Protein AF-A0A3P7NZ01-F1 (afdb_monomer_lite)

InterPro domains:
  IPR007822 Lanthionine synthetase C-like [PF05147] (130-164)
  IPR007822 Lanthionine synthetase C-like [PF05147] (197-258)
  IPR007822 Lanthionine synthetase C-like [PR01950] (8-26)
  IPR007822 Lanthionine synthetase C-like [PR01950] (141-157)
  IPR007822 Lanthionine synthetase C-like [PR01950] (240-253)
  IPR012341 Six-hairpin glycosidase-like superfamily [G3DSA:1.50.10.10] (84-177)
  IPR012341 Six-hairpin glycosidase-like superfamily [G3DSA:1.50.10.10] (185-261)

pLDDT: mean 76.7, std 20.34, range [24.42, 98.19]

Secondary structure (DSSP, 8-state):
----------TTSTHHHHHHHHHHHTT-HHHHHHTT-HHHHHHHHHHHHHHHHH---SSGGGS--TTTSTTHHHHHHHHHHHHHHT-TTHHHHHHHHHHHHHHHHHHHHHHHHHSSHHHHHTTT--PPPPS----BTTB-B-STTTSHHHHHHHHHHT-GGGG-----SS------------S-------HHHHSTT-S-TTHIIIIIHHHHHHHHT-SPPSTT-----SBTT---TT--SSSSSHHHHHHHHHHHHHHHS---

Organism: Dibothriocephalus latus (NCBI:txid60516)

Radius of gyration: 20.5 Å; chains: 1; bounding box: 55×62×53 Å

Foldseek 3Di:
DDPPPPPKFFCVPPLLVLLLVLLVVVVPVVVCVVVVCPVSNVVSLVVLVVLQVPFDLPLCQAAPWCTIGSQNSSLVSNLSNCLVVVDPVSQCSLLVSLVSQLVSQQVVLVVCVVVVVCVLQQPPDPDDRASGFGHHPRFAFPFCGGHDLVVLLVSLLQDPLLDPDLPCPDPPDDDDDDDDDPPDPPDPPSSNVSHPPSHPPCCVPRHRLRVLVVSCVQWDDDPPGRKHARTGNDPDRDDPDNNGMDVRRVVSVVSSVSRPDPSD

Sequence (264 aa):
MLTVHLIDISPFMSFQGILLLGVRLTQSPNLVTALQLEDFATRTQSLIAEAVQHREKCRLAQNVSVLTSNYIGPCLVGALLYCQQRSTSSAFFLPQVVERILSDGRTLSKEMQLNGTYQELIQPWALRCPPLMFTWHDKAYLGAAHGFAGILMTLLKVSDDILKPITDSHNQRHKQCNKISPLNASFCMKVHQQMPEALPDTALYALILPTITWLSELHFDGEEHYNWPSSLGNNNNRLVQWCHGAPGIIPLLLLAHTVSVPCV

Structure (mmCIF, N/CA/C/O backbone):
data_AF-A0A3P7NZ01-F1
#
_entry.id   AF-A0A3P7NZ01-F1
#
loop_
_atom_site.group_PDB
_atom_site.id
_atom_site.type_symbol
_atom_site.label_atom_id
_atom_site.label_alt_id
_atom_site.label_comp_id
_atom_site.label_asym_id
_atom_site.label_entity_id
_atom_site.label_seq_id
_atom_site.pdbx_PDB_ins_code
_atom_site.Cartn_x
_atom_site.Cartn_y
_atom_site.Cartn_z
_atom_site.occupancy
_atom_site.B_iso_or_equiv
_atom_site.auth_seq_id
_atom_site.auth_comp_id
_atom_site.auth_asym_id
_atom_site.auth_atom_id
_atom_site.pdbx_PDB_model_num
ATOM 1 N N . MET A 1 1 ? -20.337 -24.029 18.628 1.00 29.30 1 MET A N 1
ATOM 2 C CA . MET A 1 1 ? -19.184 -23.110 18.711 1.00 29.30 1 MET A CA 1
ATOM 3 C C . MET A 1 1 ? -18.464 -23.211 17.371 1.00 29.30 1 MET A C 1
ATOM 5 O O . MET A 1 1 ? -17.811 -24.215 17.135 1.00 29.30 1 MET A O 1
ATOM 9 N N . LEU A 1 2 ? -18.725 -22.298 16.428 1.00 24.42 2 LEU A N 1
ATOM 10 C CA . LEU A 1 2 ? -18.042 -22.303 15.128 1.00 24.42 2 LEU A CA 1
ATOM 11 C C . LEU A 1 2 ? -16.658 -21.678 15.323 1.00 24.42 2 LEU A C 1
ATOM 13 O O . LEU A 1 2 ? -16.549 -20.472 15.535 1.00 24.42 2 LEU A O 1
ATOM 17 N N . THR A 1 3 ? -15.617 -22.500 15.289 1.00 24.95 3 THR A N 1
ATOM 18 C CA . THR A 1 3 ? -14.226 -22.054 15.195 1.00 24.95 3 THR A CA 1
ATOM 19 C C . THR A 1 3 ? -14.012 -21.548 13.771 1.00 24.95 3 THR A C 1
ATOM 21 O O . THR A 1 3 ? -13.803 -22.326 12.842 1.00 24.95 3 THR A O 1
ATOM 24 N N . VAL A 1 4 ? -14.155 -20.239 13.567 1.00 34.94 4 VAL A N 1
ATOM 25 C CA . VAL A 1 4 ? -13.825 -19.607 12.286 1.00 34.94 4 VAL A CA 1
ATOM 26 C C . VAL A 1 4 ? -12.304 -19.547 12.209 1.00 34.94 4 VAL A C 1
ATOM 28 O O . VAL A 1 4 ? -11.672 -18.735 12.878 1.00 34.94 4 VAL A O 1
ATOM 31 N N . HIS A 1 5 ? -11.703 -20.442 11.429 1.00 34.50 5 HIS A N 1
ATOM 32 C CA . HIS A 1 5 ? -10.289 -20.341 11.093 1.00 34.50 5 HIS A CA 1
ATOM 33 C C . HIS A 1 5 ? -10.087 -19.077 10.242 1.00 34.50 5 HIS A C 1
ATOM 35 O O . HIS A 1 5 ? -10.600 -18.984 9.129 1.00 34.50 5 HIS A O 1
ATOM 41 N N . LEU A 1 6 ? -9.376 -18.091 10.799 1.00 43.22 6 LEU A N 1
ATOM 42 C CA . LEU A 1 6 ? -9.089 -16.758 10.243 1.00 43.22 6 LEU A CA 1
ATOM 43 C C . LEU A 1 6 ? -8.114 -16.815 9.043 1.00 43.22 6 LEU A C 1
ATOM 45 O O . LEU A 1 6 ? -7.081 -16.152 9.057 1.00 43.22 6 LEU A O 1
ATOM 49 N N . ILE A 1 7 ? -8.377 -17.662 8.043 1.00 39.72 7 ILE A N 1
ATOM 50 C CA . ILE A 1 7 ? -7.378 -18.002 7.013 1.00 39.72 7 ILE A CA 1
ATOM 51 C C . ILE A 1 7 ? -7.364 -17.034 5.823 1.00 39.72 7 ILE A C 1
ATOM 53 O O . ILE A 1 7 ? -6.328 -16.922 5.183 1.00 39.72 7 ILE A O 1
ATOM 57 N N . ASP A 1 8 ? -8.414 -16.257 5.553 1.00 43.97 8 ASP A N 1
ATOM 58 C CA . ASP A 1 8 ? -8.315 -15.210 4.525 1.00 43.97 8 ASP A CA 1
ATOM 59 C C . ASP A 1 8 ? -9.399 -14.148 4.719 1.00 43.97 8 ASP A C 1
ATOM 61 O O . ASP A 1 8 ? -10.592 -14.458 4.753 1.00 43.97 8 ASP A O 1
ATOM 65 N N . ILE A 1 9 ? -8.995 -12.896 4.951 1.00 41.25 9 ILE A N 1
ATOM 66 C CA . ILE A 1 9 ? -9.889 -11.859 5.475 1.00 41.25 9 ILE A CA 1
ATOM 67 C C . ILE A 1 9 ? -9.619 -10.543 4.763 1.00 41.25 9 ILE A C 1
ATOM 69 O O . ILE A 1 9 ? -8.748 -9.777 5.168 1.00 41.25 9 ILE A O 1
ATOM 73 N N . SER A 1 10 ? -10.437 -10.255 3.750 1.00 41.81 10 SER A N 1
ATOM 74 C CA . SER A 1 10 ? -10.478 -8.955 3.085 1.00 41.81 10 SER A CA 1
ATOM 75 C C . SER A 1 10 ? -11.725 -8.143 3.459 1.00 41.81 10 SER A C 1
ATOM 77 O O . SER A 1 10 ? -12.758 -8.730 3.775 1.00 41.81 10 SER A O 1
ATOM 79 N N . PRO A 1 11 ? -11.704 -6.800 3.397 1.00 42.56 11 PRO A N 1
ATOM 80 C CA . PRO A 1 11 ? -12.839 -5.916 3.664 1.00 42.56 11 PRO A CA 1
ATOM 81 C C . PRO A 1 11 ? -13.964 -6.068 2.646 1.00 42.56 11 PRO A C 1
ATOM 83 O O . PRO A 1 11 ? -15.080 -5.658 2.942 1.00 42.56 11 PRO A O 1
ATOM 86 N N . PHE A 1 12 ? -13.708 -6.702 1.497 1.00 44.78 12 PHE A N 1
ATOM 87 C CA . PHE A 1 12 ? -14.737 -7.059 0.518 1.00 44.78 12 PHE A CA 1
ATOM 88 C C . PHE A 1 12 ? -15.168 -8.532 0.602 1.00 44.78 12 PHE A C 1
ATOM 90 O O . PHE A 1 12 ? -16.214 -8.890 0.067 1.00 44.78 12 PHE A O 1
ATOM 97 N N . MET A 1 13 ? -14.425 -9.383 1.317 1.00 54.59 13 MET A N 1
ATOM 98 C CA . MET A 1 13 ? -14.801 -10.770 1.596 1.00 54.59 13 MET A CA 1
ATOM 99 C C . MET A 1 13 ? -15.297 -10.894 3.042 1.00 54.59 13 MET A C 1
ATOM 101 O O . MET A 1 13 ? -14.556 -11.213 3.964 1.00 54.59 13 MET A O 1
ATOM 105 N N . SER A 1 14 ? -16.600 -10.652 3.204 1.00 59.31 14 SER A N 1
ATOM 106 C CA . SER A 1 14 ? -17.466 -10.894 4.373 1.00 59.31 14 SER A CA 1
ATOM 107 C C . SER A 1 14 ? -17.028 -10.328 5.737 1.00 59.31 14 SER A C 1
ATOM 109 O O . SER A 1 14 ? -17.702 -9.450 6.269 1.00 59.31 14 SER A O 1
ATOM 111 N N . PHE A 1 15 ? -15.931 -10.788 6.335 1.00 68.38 15 PHE A N 1
ATOM 112 C CA . PHE A 1 15 ? -15.690 -10.626 7.770 1.00 68.38 15 PHE A CA 1
ATOM 113 C C . PHE A 1 15 ? -15.270 -9.205 8.166 1.00 68.38 15 PHE A C 1
ATOM 115 O O . PHE A 1 15 ? -15.881 -8.627 9.056 1.00 68.38 15 PHE A O 1
ATOM 122 N N . GLN A 1 16 ? -14.313 -8.572 7.483 1.00 66.12 16 GLN A N 1
ATOM 123 C CA . GLN A 1 16 ? -13.935 -7.183 7.800 1.00 66.12 16 GLN A CA 1
ATOM 124 C C . GLN A 1 16 ? -15.061 -6.175 7.508 1.00 66.12 16 GLN A C 1
ATOM 126 O O . GLN A 1 16 ? -15.213 -5.204 8.247 1.00 66.12 16 GLN A O 1
ATOM 131 N N . GLY A 1 17 ? -15.883 -6.423 6.482 1.00 70.50 17 GLY A N 1
ATOM 132 C CA . GLY A 1 17 ? -17.093 -5.637 6.222 1.00 70.50 17 GLY A CA 1
ATOM 133 C C . GLY A 1 17 ? -18.109 -5.750 7.365 1.00 70.50 17 GLY A C 1
ATOM 134 O O . GLY A 1 17 ? -18.654 -4.738 7.802 1.00 70.50 17 GLY A O 1
ATOM 135 N N . ILE A 1 18 ? -18.293 -6.958 7.913 1.00 78.69 18 ILE A N 1
ATOM 136 C CA . ILE A 1 18 ? -19.116 -7.208 9.108 1.00 78.69 18 ILE A CA 1
ATOM 137 C C . ILE A 1 18 ? -18.551 -6.469 10.328 1.00 78.69 18 ILE A C 1
ATOM 139 O O . ILE A 1 18 ? -19.311 -5.834 11.060 1.00 78.69 18 ILE A O 1
ATOM 143 N N . LEU A 1 19 ? -17.231 -6.499 10.537 1.00 82.38 19 LEU A N 1
ATOM 144 C CA . LEU A 1 19 ? -16.597 -5.779 11.645 1.00 82.38 19 LEU A CA 1
ATOM 145 C C . LEU A 1 19 ? -16.779 -4.260 11.509 1.00 82.38 19 LEU A C 1
ATOM 147 O O . LEU A 1 19 ? -17.162 -3.599 12.473 1.00 82.38 19 LEU A O 1
ATOM 151 N N . LEU A 1 20 ? -16.568 -3.704 10.311 1.00 77.69 20 LEU A N 1
ATOM 152 C CA . LEU A 1 20 ? -16.773 -2.279 10.047 1.00 77.69 20 LEU A CA 1
ATOM 153 C C . LEU A 1 20 ? -18.238 -1.870 10.239 1.00 77.69 20 LEU A C 1
ATOM 155 O O . LEU A 1 20 ? -18.503 -0.820 10.823 1.00 77.69 20 LEU A O 1
ATOM 159 N N . LEU A 1 21 ? -19.187 -2.694 9.784 1.00 81.75 21 LEU A N 1
ATOM 160 C CA . LEU A 1 21 ? -20.612 -2.485 10.033 1.00 81.75 21 LEU A CA 1
ATOM 161 C C . LEU A 1 21 ? -20.903 -2.453 11.536 1.00 81.75 21 LEU A C 1
ATOM 163 O O . LEU A 1 21 ? -21.578 -1.536 11.996 1.00 81.75 21 LEU A O 1
ATOM 167 N N . GLY A 1 22 ? -20.339 -3.389 12.303 1.00 84.38 22 GLY A N 1
ATOM 168 C CA . GLY A 1 22 ? -20.414 -3.396 13.763 1.00 84.38 22 GLY A CA 1
ATOM 169 C C . GLY A 1 22 ? -19.962 -2.071 14.384 1.00 84.38 22 GLY A C 1
ATOM 170 O O . GLY A 1 22 ? -20.714 -1.457 15.137 1.00 84.38 22 GLY A O 1
ATOM 171 N N . VAL A 1 23 ? -18.789 -1.563 13.986 1.00 81.25 23 VAL A N 1
ATOM 172 C CA . VAL A 1 23 ? -18.251 -0.259 14.440 1.00 81.25 23 VAL A CA 1
ATOM 173 C C . VAL A 1 23 ? -19.098 0.931 13.986 1.00 81.25 23 VAL A C 1
ATOM 175 O O . VAL A 1 23 ? -19.105 1.975 14.631 1.00 81.25 23 VAL A O 1
ATOM 178 N N . ARG A 1 24 ? -19.795 0.840 12.851 1.00 81.06 24 ARG A N 1
ATOM 179 C CA . ARG A 1 24 ? -20.694 1.912 12.396 1.00 81.06 24 ARG A CA 1
ATOM 180 C C . ARG A 1 24 ? -22.014 1.903 13.154 1.00 81.06 24 ARG A C 1
ATOM 182 O O . ARG A 1 24 ? -22.510 2.973 13.496 1.00 81.06 24 ARG A O 1
ATOM 189 N N . LEU A 1 25 ? -22.555 0.727 13.460 1.00 82.88 25 LEU A N 1
ATOM 190 C CA . LEU A 1 25 ? -23.792 0.587 14.228 1.00 82.88 25 LEU A CA 1
ATOM 191 C C . LEU A 1 25 ? -23.656 1.154 15.644 1.00 82.88 25 LEU A C 1
ATOM 193 O O . LEU A 1 25 ? -24.588 1.789 16.127 1.00 82.88 25 LEU A O 1
ATOM 197 N N . THR A 1 26 ? -22.485 1.041 16.277 1.00 76.75 26 THR A N 1
ATOM 198 C CA . THR A 1 26 ? -22.232 1.655 17.597 1.00 76.75 26 THR A CA 1
ATOM 199 C C . THR A 1 26 ? -22.333 3.184 17.578 1.00 76.75 26 THR A C 1
ATOM 201 O O . THR A 1 26 ? -22.589 3.791 18.614 1.00 76.75 26 THR A O 1
ATOM 204 N N . GLN A 1 27 ? -22.199 3.823 16.408 1.00 79.25 27 GLN A N 1
ATOM 205 C CA . GLN A 1 27 ? -22.409 5.266 16.238 1.00 79.25 27 GLN A CA 1
ATOM 206 C C . GLN A 1 27 ? -23.895 5.644 16.134 1.00 79.25 27 GLN A C 1
ATOM 208 O O . GLN A 1 27 ? -24.219 6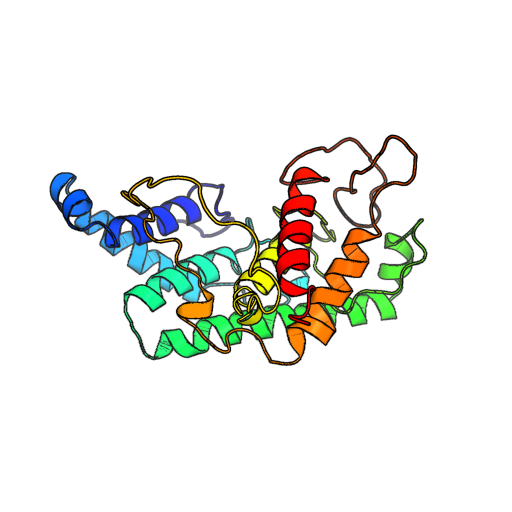.827 16.092 1.00 79.25 27 GLN A O 1
ATOM 213 N N . SER A 1 28 ? -24.805 4.668 16.068 1.00 84.19 28 SER A N 1
ATOM 214 C CA . SER A 1 28 ? -26.254 4.869 15.940 1.00 84.19 28 SER A CA 1
ATOM 215 C C . SER A 1 28 ? -27.031 4.046 16.980 1.00 84.19 28 SER A C 1
ATOM 217 O O . SER A 1 28 ? -27.717 3.091 16.610 1.00 84.19 28 SER A O 1
ATOM 219 N N . PRO A 1 29 ? -26.991 4.420 18.277 1.00 85.75 29 PRO A N 1
ATOM 220 C CA . PRO A 1 29 ? -27.626 3.651 19.356 1.00 85.75 29 PRO A CA 1
ATOM 221 C C . PRO A 1 29 ? -29.124 3.414 19.131 1.00 85.75 29 PRO A C 1
ATOM 223 O O . PRO A 1 29 ? -29.623 2.320 19.363 1.00 85.75 29 PRO A O 1
ATOM 226 N N . ASN A 1 30 ? -29.825 4.410 18.580 1.00 89.56 30 ASN A N 1
ATOM 227 C CA . ASN A 1 30 ? -31.250 4.301 18.259 1.00 89.56 30 ASN A CA 1
ATOM 228 C C . ASN A 1 30 ? -31.538 3.180 17.252 1.00 89.56 30 ASN A C 1
ATOM 230 O O . ASN A 1 30 ? -32.535 2.480 17.387 1.00 89.56 30 ASN A O 1
ATOM 234 N N . LEU A 1 31 ? -30.671 3.007 16.247 1.00 88.94 31 LEU A N 1
ATOM 235 C CA . LEU A 1 31 ? -30.816 1.953 15.243 1.00 88.94 31 LEU A CA 1
ATOM 236 C C . LEU A 1 31 ? -30.509 0.580 15.846 1.00 88.94 31 LEU A C 1
ATOM 238 O O . LEU A 1 31 ? -31.214 -0.380 15.552 1.00 88.94 31 LEU A O 1
ATOM 242 N N . VAL A 1 32 ? -29.486 0.505 16.704 1.00 89.75 32 VAL A N 1
ATOM 243 C CA . VAL A 1 32 ? -29.127 -0.722 17.427 1.00 89.75 32 VAL A CA 1
ATOM 244 C C . VAL A 1 32 ? -30.303 -1.200 18.270 1.00 89.75 32 VAL A C 1
ATOM 246 O O . VAL A 1 32 ? -30.708 -2.346 18.120 1.00 89.75 32 VAL A O 1
ATOM 249 N N . THR A 1 33 ? -30.907 -0.315 19.063 1.00 92.25 33 THR A N 1
ATOM 250 C CA . THR A 1 33 ? -32.054 -0.664 19.910 1.00 92.25 33 THR A CA 1
ATOM 251 C C . THR A 1 33 ? -33.317 -0.955 19.106 1.00 92.25 33 THR A C 1
ATOM 253 O O . THR A 1 33 ? -34.022 -1.916 19.401 1.00 92.25 33 THR A O 1
ATOM 256 N N . ALA A 1 34 ? -33.603 -0.178 18.055 1.00 93.00 34 ALA A N 1
ATOM 257 C CA . ALA A 1 34 ? -34.779 -0.409 17.213 1.00 93.00 34 ALA A CA 1
ATOM 258 C C . ALA A 1 34 ? -34.748 -1.775 16.505 1.00 93.00 34 ALA A C 1
ATOM 260 O O . ALA A 1 34 ? -35.802 -2.360 16.264 1.00 93.00 34 ALA A O 1
ATOM 261 N N . LEU A 1 35 ? -33.553 -2.271 16.174 1.00 94.38 35 LEU A N 1
ATOM 262 C CA . LEU A 1 35 ? -33.348 -3.541 15.474 1.00 94.38 35 LEU A CA 1
ATOM 263 C C . LEU A 1 35 ? -32.856 -4.680 16.383 1.00 94.38 35 LEU A C 1
ATOM 265 O O . LEU A 1 35 ? -32.608 -5.769 15.873 1.00 94.38 35 LEU A O 1
ATOM 269 N N . GLN A 1 36 ? -32.722 -4.447 17.694 1.00 94.44 36 GLN A N 1
ATOM 270 C CA . GLN A 1 36 ? -32.223 -5.420 18.678 1.00 94.44 36 GLN A CA 1
ATOM 271 C C . GLN A 1 36 ? -30.844 -6.004 18.304 1.00 94.44 36 GLN A C 1
ATOM 273 O O . GLN A 1 36 ? -30.638 -7.217 18.256 1.00 94.44 36 GLN A O 1
ATOM 278 N N . LEU A 1 37 ? -29.896 -5.127 17.957 1.00 92.56 37 LEU A N 1
ATOM 279 C CA . LEU A 1 37 ? -28.557 -5.490 17.470 1.00 92.56 37 LEU A CA 1
ATOM 280 C C . LEU A 1 37 ? -27.456 -5.370 18.539 1.00 92.56 37 LEU A C 1
ATOM 282 O O . LEU A 1 37 ? -26.273 -5.331 18.194 1.00 92.56 37 LEU A O 1
ATOM 286 N N . GLU A 1 38 ? -27.798 -5.294 19.826 1.00 92.50 38 GLU A N 1
ATOM 287 C CA . GLU A 1 38 ? -26.846 -5.099 20.929 1.00 92.50 38 GLU A CA 1
ATOM 288 C C . GLU A 1 38 ? -25.796 -6.216 20.996 1.00 92.50 38 GLU A C 1
ATOM 290 O O . GLU A 1 38 ? -24.592 -5.946 21.076 1.00 92.50 38 GLU A O 1
ATOM 295 N N . ASP A 1 39 ? -26.235 -7.472 20.896 1.00 92.12 39 ASP A N 1
ATOM 296 C CA . ASP A 1 39 ? -25.348 -8.639 20.904 1.00 92.12 39 ASP A CA 1
ATOM 297 C C . ASP A 1 39 ? -24.425 -8.646 19.684 1.00 92.12 39 ASP A C 1
ATOM 299 O O . ASP A 1 39 ? -23.234 -8.944 19.791 1.00 92.12 39 ASP A O 1
ATOM 303 N N . PHE A 1 40 ? -24.948 -8.256 18.518 1.00 89.88 40 PHE A N 1
ATOM 304 C CA . PHE A 1 40 ? -24.163 -8.141 17.292 1.00 89.88 40 PHE A CA 1
ATOM 305 C C . PHE A 1 40 ? -23.083 -7.056 17.420 1.00 89.88 40 PHE A C 1
ATOM 307 O O . PHE A 1 40 ? -21.908 -7.300 17.125 1.00 89.88 40 PHE A O 1
ATOM 314 N N . ALA A 1 41 ? -23.453 -5.869 17.908 1.00 86.62 41 ALA A N 1
ATOM 315 C CA . ALA A 1 41 ? -22.524 -4.768 18.145 1.00 86.62 41 ALA A CA 1
ATOM 316 C C . ALA A 1 41 ? -21.446 -5.155 19.172 1.00 86.62 41 ALA A C 1
ATOM 318 O O . ALA A 1 41 ? -20.263 -4.906 18.957 1.00 86.62 41 ALA A O 1
ATOM 319 N N . THR A 1 42 ? -21.820 -5.838 20.252 1.00 87.44 42 THR A N 1
ATOM 320 C CA . THR A 1 42 ? -20.872 -6.293 21.281 1.00 87.44 42 THR A CA 1
ATOM 321 C C . THR A 1 42 ? -19.931 -7.372 20.742 1.00 87.44 42 THR A C 1
ATOM 323 O O . THR A 1 42 ? -18.714 -7.317 20.940 1.00 87.44 42 THR A O 1
ATOM 326 N N . ARG A 1 43 ? -20.466 -8.345 19.992 1.00 88.69 43 ARG A N 1
ATOM 327 C CA . ARG A 1 43 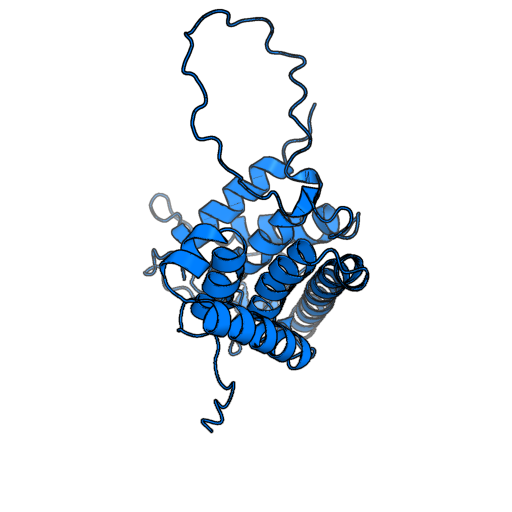? -19.674 -9.435 19.414 1.00 88.69 43 ARG A CA 1
ATOM 328 C C . ARG A 1 43 ? -18.678 -8.929 18.378 1.00 88.69 43 ARG A C 1
ATOM 330 O O . ARG A 1 43 ? -17.534 -9.376 18.376 1.00 88.69 43 ARG A O 1
ATOM 337 N N . THR A 1 44 ? -19.089 -7.999 17.519 1.00 88.00 44 THR A N 1
ATOM 338 C CA . THR A 1 44 ? -18.197 -7.398 16.517 1.00 88.00 44 THR A CA 1
ATOM 339 C C . THR A 1 44 ? -17.044 -6.636 17.170 1.00 88.00 44 THR A C 1
ATOM 341 O O . THR A 1 44 ? -15.909 -6.816 16.742 1.00 88.00 44 THR A O 1
ATOM 344 N N . GLN A 1 45 ? -17.275 -5.892 18.260 1.00 85.12 45 GLN A N 1
ATOM 345 C CA . GLN A 1 45 ? -16.191 -5.251 19.022 1.00 85.12 45 GLN A CA 1
ATOM 346 C C . GLN A 1 45 ? -15.179 -6.261 19.581 1.00 85.12 45 GLN A C 1
ATOM 348 O O . GLN A 1 45 ? -13.972 -6.062 19.442 1.00 85.12 45 GLN A O 1
ATOM 353 N N . SER A 1 46 ? -15.656 -7.368 20.162 1.00 85.69 46 SER A N 1
ATOM 354 C CA . SER A 1 46 ? -14.779 -8.437 20.660 1.00 85.69 46 SER A CA 1
ATOM 355 C C . SER A 1 46 ? -13.930 -9.044 19.541 1.00 85.69 46 SER A C 1
ATOM 357 O O . SER A 1 46 ? -12.732 -9.250 19.723 1.00 85.69 46 SER A O 1
ATOM 359 N N . LEU A 1 47 ? -14.534 -9.303 18.378 1.00 85.69 47 LEU A N 1
ATOM 360 C CA . LEU A 1 47 ? -13.832 -9.867 17.223 1.00 85.69 47 LEU A CA 1
ATOM 361 C C . LEU A 1 47 ? -12.811 -8.891 16.627 1.00 85.69 47 LEU A C 1
ATOM 363 O O . LEU A 1 47 ? -11.780 -9.324 16.123 1.00 85.69 47 LEU A O 1
ATOM 367 N N . ILE A 1 48 ? -13.058 -7.580 16.700 1.00 83.06 48 ILE A N 1
ATOM 368 C CA . ILE A 1 48 ? -12.082 -6.564 16.283 1.00 83.06 48 ILE A CA 1
ATOM 369 C C . ILE A 1 48 ? -10.860 -6.595 17.191 1.00 83.06 48 ILE A C 1
ATOM 371 O O . ILE A 1 48 ? -9.739 -6.597 16.690 1.00 83.06 48 ILE A O 1
ATOM 375 N N . ALA A 1 49 ? -11.062 -6.642 18.510 1.00 82.44 49 ALA A N 1
ATOM 376 C CA . ALA A 1 49 ? -9.957 -6.726 19.459 1.00 82.44 49 ALA A CA 1
ATOM 377 C C . ALA A 1 49 ? -9.104 -7.984 19.216 1.00 82.44 49 ALA A C 1
ATOM 379 O O . ALA A 1 49 ? -7.878 -7.895 19.153 1.00 82.44 49 ALA A O 1
ATOM 380 N N . GLU A 1 50 ? -9.753 -9.128 18.988 1.00 83.88 50 GLU A N 1
ATOM 381 C CA . GLU A 1 50 ? -9.095 -10.392 18.647 1.00 83.88 50 GLU A CA 1
ATOM 382 C C . GLU A 1 50 ? -8.326 -10.296 17.318 1.00 83.88 50 GLU A C 1
ATOM 384 O O . GLU A 1 50 ? -7.138 -10.615 17.259 1.00 83.88 50 GLU A O 1
ATOM 389 N N . ALA A 1 51 ? -8.953 -9.772 16.260 1.00 82.38 51 ALA A N 1
ATOM 390 C CA . ALA A 1 51 ? -8.313 -9.599 14.956 1.00 82.38 51 ALA A CA 1
ATOM 391 C C . ALA A 1 51 ? -7.096 -8.662 15.026 1.00 82.38 51 ALA A C 1
ATOM 393 O O . ALA A 1 51 ? -6.062 -8.934 14.417 1.00 82.38 51 ALA A O 1
ATOM 394 N N . VAL A 1 52 ? -7.179 -7.576 15.802 1.00 81.38 52 VAL A N 1
ATOM 395 C CA . VAL A 1 52 ? -6.035 -6.694 16.057 1.00 81.38 52 VAL A CA 1
ATOM 396 C C . VAL A 1 52 ? -4.938 -7.447 16.806 1.00 81.38 52 VAL A C 1
ATOM 398 O O . VAL A 1 52 ? -3.767 -7.310 16.455 1.00 81.38 52 VAL A O 1
ATOM 401 N N . GLN A 1 53 ? -5.272 -8.238 17.823 1.00 82.94 53 GLN A N 1
ATOM 402 C CA . GLN A 1 53 ? -4.291 -8.972 18.623 1.00 82.94 53 GLN A CA 1
ATOM 403 C C . GLN A 1 53 ? -3.539 -10.031 17.804 1.00 82.94 53 GLN A C 1
ATOM 405 O O . GLN A 1 53 ? -2.316 -10.134 17.929 1.00 82.94 53 GLN A O 1
ATOM 410 N N . HIS A 1 54 ? -4.251 -10.766 16.949 1.00 81.94 54 HIS A N 1
ATOM 411 C CA . HIS A 1 54 ? -3.729 -11.899 16.180 1.00 81.94 54 HIS A CA 1
ATOM 412 C C . HIS A 1 54 ? -3.190 -11.544 14.787 1.00 81.94 54 HIS A C 1
ATOM 414 O O . HIS A 1 54 ? -2.773 -12.437 14.052 1.00 81.94 54 HIS A O 1
ATOM 420 N N . ARG A 1 55 ? -3.167 -10.258 14.419 1.00 83.06 55 ARG A N 1
ATOM 421 C CA . ARG A 1 55 ? -2.627 -9.798 13.132 1.00 83.06 55 ARG A CA 1
ATOM 422 C C . ARG A 1 55 ? -1.170 -10.218 12.918 1.00 83.06 55 ARG A C 1
ATOM 424 O O . ARG A 1 55 ? -0.365 -10.191 13.854 1.00 83.06 55 ARG A O 1
ATOM 431 N N . GLU A 1 56 ? -0.808 -10.514 11.673 1.00 78.88 56 GLU A N 1
ATOM 432 C CA . GLU A 1 56 ? 0.573 -10.829 11.307 1.00 78.88 56 GLU A CA 1
ATOM 433 C C . GLU A 1 56 ? 1.447 -9.584 11.433 1.00 78.88 56 GLU A C 1
ATOM 435 O O . GLU A 1 56 ? 1.148 -8.552 10.856 1.00 78.88 56 GLU A O 1
ATOM 440 N N . LYS A 1 57 ? 2.538 -9.653 12.194 1.00 78.25 57 LYS A N 1
ATOM 441 C CA . LYS A 1 57 ? 3.458 -8.520 12.393 1.00 78.25 57 LYS A CA 1
ATOM 442 C C . LYS A 1 57 ? 4.826 -8.804 11.792 1.00 78.25 57 LYS A C 1
ATOM 444 O O . LYS A 1 57 ? 5.801 -8.243 12.263 1.00 78.25 57 LYS A O 1
ATOM 449 N N . CYS A 1 58 ? 4.964 -9.702 10.829 1.00 75.25 58 CYS A N 1
ATOM 450 C CA . CYS A 1 58 ? 6.260 -10.070 10.256 1.00 75.25 58 CYS A CA 1
ATOM 451 C C . CYS A 1 58 ? 6.217 -9.875 8.746 1.00 75.25 58 CYS A C 1
ATOM 453 O O . CYS A 1 58 ? 5.194 -10.156 8.138 1.00 75.25 58 CYS A O 1
ATOM 455 N N . ARG A 1 59 ? 7.324 -9.389 8.164 1.00 67.75 59 ARG A N 1
ATOM 456 C CA . ARG A 1 59 ? 7.519 -9.271 6.707 1.00 67.75 59 ARG A CA 1
ATOM 457 C C . ARG A 1 59 ? 6.323 -8.631 5.989 1.00 67.75 59 ARG A C 1
ATOM 459 O O . ARG A 1 59 ? 5.933 -9.079 4.916 1.00 67.75 59 ARG A O 1
ATOM 466 N N . LEU A 1 60 ? 5.746 -7.573 6.566 1.00 77.75 60 LEU A N 1
ATOM 467 C CA . LEU A 1 60 ? 4.499 -6.990 6.073 1.00 77.75 60 LEU A CA 1
ATOM 468 C C . LEU A 1 60 ? 4.633 -6.559 4.629 1.00 77.75 60 LEU A C 1
ATOM 470 O O . LEU A 1 60 ? 3.770 -6.866 3.824 1.00 77.75 60 LEU A O 1
ATOM 474 N N . ALA A 1 61 ? 5.743 -5.912 4.285 1.00 72.31 61 ALA A N 1
ATOM 475 C CA . ALA A 1 61 ? 5.976 -5.472 2.923 1.00 72.31 61 ALA A CA 1
ATOM 476 C C . ALA A 1 61 ? 5.971 -6.615 1.904 1.00 72.31 61 ALA A C 1
ATOM 478 O O . ALA A 1 61 ? 5.773 -6.321 0.741 1.00 72.31 61 ALA A O 1
ATOM 479 N N . GLN A 1 62 ? 6.147 -7.878 2.303 1.00 77.56 62 GLN A N 1
ATOM 480 C CA . GLN A 1 62 ? 6.110 -9.033 1.401 1.00 77.56 62 GLN A CA 1
ATOM 481 C C . GLN A 1 62 ? 4.747 -9.755 1.368 1.00 77.56 62 GLN A C 1
ATOM 483 O O . GLN A 1 62 ? 4.551 -10.678 0.578 1.00 77.56 62 GLN A O 1
ATOM 488 N N . ASN A 1 63 ? 3.803 -9.340 2.219 1.00 80.38 63 ASN A N 1
ATOM 489 C CA . ASN A 1 63 ? 2.453 -9.894 2.293 1.00 80.38 63 ASN A CA 1
ATOM 490 C C . ASN A 1 63 ? 1.406 -8.825 2.671 1.00 80.38 63 ASN A C 1
ATOM 492 O O . ASN A 1 63 ? 0.503 -9.057 3.480 1.00 80.38 63 ASN A O 1
ATOM 496 N N . VAL A 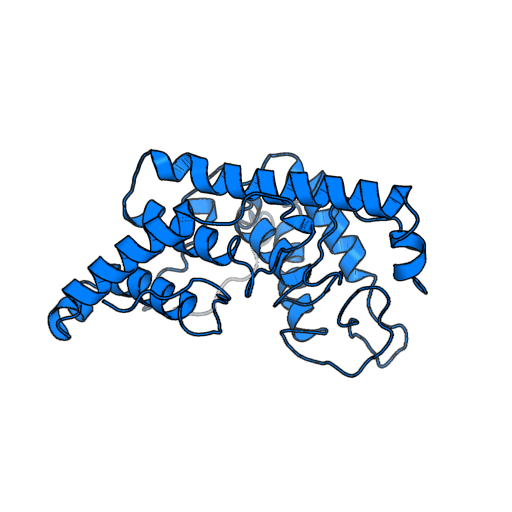1 64 ? 1.530 -7.615 2.118 1.00 75.50 64 VAL A N 1
ATOM 497 C CA . VAL A 1 64 ? 0.647 -6.490 2.458 1.00 75.50 64 VAL A CA 1
ATOM 498 C C . VAL A 1 64 ? -0.358 -6.234 1.349 1.00 75.50 64 VAL A C 1
ATOM 500 O O . VAL A 1 64 ? -0.017 -5.932 0.214 1.00 75.50 64 VAL A O 1
ATOM 503 N N . SER A 1 65 ? -1.633 -6.264 1.718 1.00 78.56 65 SER A N 1
ATOM 504 C CA . SER A 1 65 ? -2.727 -5.752 0.909 1.00 78.56 65 SER A CA 1
ATOM 505 C C . SER A 1 65 ? -3.605 -4.896 1.806 1.00 78.56 65 SER A C 1
ATOM 507 O O . SER A 1 65 ? -3.878 -5.256 2.949 1.00 78.56 65 SER A O 1
ATOM 509 N N . VAL A 1 66 ? -4.076 -3.762 1.286 1.00 73.12 66 VAL A N 1
ATOM 510 C CA . VAL A 1 66 ? -5.068 -2.947 2.003 1.00 73.12 66 VAL A CA 1
ATOM 511 C C . VAL A 1 66 ? -6.330 -3.740 2.268 1.00 73.12 66 VAL A C 1
ATOM 513 O O . VAL A 1 66 ? -6.961 -3.573 3.310 1.00 73.12 66 VAL A O 1
ATOM 516 N N . LEU A 1 67 ? -6.687 -4.589 1.308 1.00 67.69 67 LEU A N 1
ATOM 517 C CA . LEU A 1 67 ? -7.867 -5.401 1.398 1.00 67.69 67 LEU A CA 1
ATOM 518 C C . LEU A 1 67 ? -7.547 -6.761 2.020 1.00 67.69 67 LEU A C 1
ATOM 520 O O . LEU A 1 67 ? -7.959 -7.036 3.129 1.00 67.69 67 LEU A O 1
ATOM 524 N N . THR A 1 68 ? -6.834 -7.641 1.343 1.00 66.00 68 THR A N 1
ATOM 525 C CA . THR A 1 68 ? -6.806 -9.069 1.693 1.00 66.00 68 THR A CA 1
ATOM 526 C C . THR A 1 68 ? -5.844 -9.467 2.800 1.00 66.00 68 THR A C 1
ATOM 528 O O . THR A 1 68 ? -5.943 -10.598 3.260 1.00 66.00 68 THR A O 1
ATOM 531 N N . SER A 1 69 ? -4.933 -8.602 3.263 1.00 72.62 69 SER A N 1
ATOM 532 C CA . SER A 1 69 ? -4.016 -9.032 4.322 1.00 72.62 69 SER A CA 1
ATOM 533 C C . SER A 1 69 ? -4.667 -8.998 5.703 1.00 72.62 69 SER A C 1
ATOM 535 O O . SER A 1 69 ? -5.458 -8.114 6.047 1.00 72.62 69 SER A O 1
ATOM 537 N N . ASN A 1 70 ? -4.246 -9.929 6.554 1.00 74.31 70 ASN A N 1
ATOM 538 C CA . ASN A 1 70 ? -4.616 -10.013 7.968 1.00 74.31 70 ASN A CA 1
ATOM 539 C C . ASN A 1 70 ? -3.961 -8.911 8.838 1.00 74.31 70 ASN A C 1
ATOM 541 O O . ASN A 1 70 ? -3.867 -9.072 10.054 1.00 74.31 70 ASN A O 1
ATOM 545 N N . TYR A 1 71 ? -3.506 -7.802 8.238 1.00 80.62 71 TYR A N 1
ATOM 546 C CA . TYR A 1 71 ? -2.820 -6.714 8.934 1.00 80.62 71 TYR A CA 1
ATOM 547 C C . TYR A 1 71 ? -3.505 -5.359 8.768 1.00 80.62 71 TYR A C 1
ATOM 549 O O . TYR A 1 71 ? -3.988 -4.801 9.755 1.00 80.62 71 TYR A O 1
ATOM 557 N N . ILE A 1 72 ? -3.569 -4.821 7.542 1.00 75.56 72 ILE A N 1
ATOM 558 C CA . ILE A 1 72 ? -4.047 -3.447 7.309 1.00 75.56 72 ILE A CA 1
ATOM 559 C C . ILE A 1 72 ? -5.519 -3.316 7.698 1.00 75.56 72 ILE A C 1
ATOM 561 O O . ILE A 1 72 ? -5.877 -2.404 8.440 1.00 75.56 72 ILE A O 1
ATOM 565 N N . GLY A 1 73 ? -6.357 -4.257 7.266 1.00 75.00 73 GLY A N 1
ATOM 566 C CA . GLY A 1 73 ? -7.785 -4.254 7.568 1.00 75.00 73 GLY A CA 1
ATOM 567 C C . GLY A 1 73 ? -8.103 -4.285 9.069 1.00 75.00 73 GLY A C 1
ATOM 568 O O . GLY A 1 73 ? -8.772 -3.365 9.551 1.00 75.00 73 GLY A O 1
ATOM 569 N N . PRO A 1 74 ? -7.590 -5.261 9.850 1.00 76.62 74 PRO A N 1
ATOM 570 C CA . PRO A 1 74 ? -7.759 -5.270 11.302 1.00 76.62 74 PRO A CA 1
ATOM 571 C C . PRO A 1 74 ? -7.244 -3.995 11.974 1.00 76.62 74 PRO A C 1
ATOM 573 O O . PRO A 1 74 ? -7.897 -3.487 12.882 1.00 76.62 74 PRO A O 1
ATOM 576 N N . CYS A 1 75 ? -6.121 -3.431 11.511 1.00 77.88 75 CYS A N 1
ATOM 577 C CA . CYS A 1 75 ? -5.608 -2.174 12.057 1.00 77.88 75 CYS A CA 1
ATOM 578 C C . CYS A 1 75 ? -6.538 -0.988 11.776 1.00 77.88 75 CYS A C 1
ATOM 580 O O . CYS A 1 75 ? -6.796 -0.196 12.677 1.00 77.88 75 CYS A O 1
ATOM 582 N N . LEU A 1 76 ? -7.081 -0.867 10.564 1.00 75.62 76 LEU A N 1
ATOM 583 C CA . LEU A 1 76 ? -8.006 0.215 10.219 1.00 75.62 76 LEU A CA 1
ATOM 584 C C . LEU A 1 76 ? -9.298 0.140 11.039 1.00 75.62 76 LEU A C 1
ATOM 586 O O . LEU A 1 76 ? -9.730 1.143 11.608 1.00 75.62 76 LEU A O 1
ATOM 590 N N . VAL A 1 77 ? -9.903 -1.047 11.140 1.00 76.38 77 VAL A N 1
ATOM 591 C CA . VAL A 1 77 ? -11.140 -1.235 11.914 1.00 76.38 77 VAL A CA 1
ATOM 592 C C . VAL A 1 77 ? -10.879 -1.075 13.417 1.00 76.38 77 VAL A C 1
ATOM 594 O O . VAL A 1 77 ? -11.665 -0.433 14.113 1.00 76.38 77 VAL A O 1
ATOM 597 N N . GLY A 1 78 ? -9.747 -1.586 13.909 1.00 77.94 78 GLY A N 1
ATOM 598 C CA . GLY A 1 78 ? -9.300 -1.412 15.289 1.00 77.94 78 GLY A CA 1
ATOM 599 C C . GLY A 1 78 ? -9.093 0.051 15.665 1.00 77.94 78 GLY A C 1
ATOM 600 O O . GLY A 1 78 ? -9.591 0.489 16.696 1.00 77.94 78 GLY A O 1
ATOM 601 N N . ALA A 1 79 ? -8.435 0.834 14.807 1.00 75.19 79 ALA A N 1
ATOM 602 C CA . ALA A 1 79 ? -8.237 2.262 15.034 1.00 75.19 79 ALA A CA 1
ATOM 603 C C . ALA A 1 79 ? -9.570 3.010 15.185 1.00 75.19 79 ALA A C 1
ATOM 605 O O . ALA A 1 79 ? -9.736 3.779 16.129 1.00 75.19 79 ALA A O 1
ATOM 606 N N . LEU A 1 80 ? -10.550 2.729 14.316 1.00 74.56 80 LEU A N 1
ATOM 607 C CA . LEU A 1 80 ? -11.887 3.323 14.418 1.00 74.56 80 LEU A CA 1
ATOM 608 C C . LEU A 1 80 ? -12.574 2.967 15.743 1.00 74.56 80 LEU A C 1
ATOM 610 O O . LEU A 1 80 ? -13.150 3.847 16.383 1.00 74.56 80 LEU A O 1
ATOM 614 N N . LEU A 1 81 ? -12.493 1.703 16.168 1.00 76.94 81 LEU A N 1
ATOM 615 C CA . LEU A 1 81 ? -13.056 1.262 17.443 1.00 76.94 81 LEU A CA 1
ATOM 616 C C . LEU A 1 81 ? -12.371 1.948 18.635 1.00 76.94 81 LEU A C 1
ATOM 618 O O . LEU A 1 81 ? -13.042 2.469 19.525 1.00 76.94 81 LEU A O 1
ATOM 622 N N . TYR A 1 82 ? -11.039 1.993 18.652 1.00 75.25 82 TYR A N 1
ATOM 623 C CA . TYR A 1 82 ? -10.288 2.571 19.765 1.00 75.25 82 TYR A CA 1
ATOM 624 C C . TYR A 1 82 ? -10.475 4.091 19.879 1.00 75.25 82 TYR A C 1
ATOM 626 O O . TYR A 1 82 ? -10.558 4.604 20.996 1.00 75.25 82 TYR A O 1
ATOM 634 N N . CYS A 1 83 ? -10.633 4.802 18.756 1.00 69.25 83 CYS A N 1
ATOM 635 C CA . CYS A 1 83 ? -11.022 6.215 18.753 1.00 69.25 83 CYS A CA 1
ATOM 636 C C . CYS A 1 83 ? -12.398 6.450 19.381 1.00 69.25 83 CYS A C 1
ATOM 638 O O . CYS A 1 83 ? -12.570 7.412 20.129 1.00 69.25 83 CYS A O 1
ATOM 640 N N . GLN A 1 84 ? -13.373 5.573 19.116 1.00 71.62 84 GLN A N 1
ATOM 641 C CA . GLN A 1 84 ? -14.699 5.664 19.738 1.00 71.62 84 GLN A CA 1
ATOM 642 C C . GLN A 1 84 ? -14.635 5.430 21.253 1.00 71.62 84 GLN A C 1
ATOM 644 O O . GLN A 1 84 ? -15.325 6.110 22.009 1.00 71.62 84 GLN A O 1
ATOM 649 N N . GLN A 1 85 ? -13.788 4.499 21.699 1.00 71.19 85 GLN A N 1
ATOM 650 C CA . GLN A 1 85 ? -13.661 4.127 23.110 1.00 71.19 85 GLN A CA 1
ATOM 651 C C . GLN A 1 85 ? -12.805 5.102 23.942 1.00 71.19 85 GLN A C 1
ATOM 653 O O . GLN A 1 85 ? -12.765 4.961 25.162 1.00 71.19 85 GLN A O 1
ATOM 658 N N . ARG A 1 86 ? -12.129 6.087 23.321 1.00 64.88 86 ARG A N 1
ATOM 659 C CA . ARG A 1 86 ? -11.214 7.047 23.987 1.00 64.88 86 ARG A CA 1
ATOM 660 C C . ARG A 1 86 ? -10.192 6.377 24.925 1.00 64.88 86 ARG A C 1
ATOM 662 O O . ARG A 1 86 ? -9.832 6.929 25.963 1.00 64.88 86 ARG A O 1
ATOM 669 N N . SER A 1 87 ? -9.733 5.176 24.575 1.00 63.12 87 SER A N 1
ATOM 670 C CA . SER A 1 87 ? -8.733 4.447 25.362 1.00 63.12 87 SER A CA 1
ATOM 671 C C . SER A 1 87 ? -7.351 5.083 25.197 1.00 63.12 87 SER A C 1
ATOM 673 O O . SER A 1 87 ? -6.954 5.410 24.086 1.00 63.12 87 SER A O 1
ATOM 675 N N . THR A 1 88 ? -6.563 5.196 26.268 1.00 56.91 88 THR A N 1
ATOM 676 C CA . THR A 1 88 ? -5.177 5.702 26.195 1.00 56.91 88 THR A CA 1
ATOM 677 C C . THR A 1 88 ? -4.278 4.838 25.305 1.00 56.91 88 THR A C 1
ATOM 679 O O . THR A 1 88 ? -3.337 5.343 24.697 1.00 56.91 88 THR A O 1
ATOM 682 N N . SER A 1 89 ? -4.594 3.547 25.152 1.00 60.28 89 SER A N 1
ATOM 683 C CA . SER A 1 89 ? -3.894 2.645 24.231 1.00 60.28 89 SER A CA 1
ATOM 684 C C . SER A 1 89 ? -4.146 2.970 22.750 1.00 60.28 89 SER A C 1
ATOM 686 O O . SER A 1 89 ? -3.379 2.518 21.901 1.00 60.28 89 SER A O 1
ATOM 688 N N . SER A 1 90 ? -5.180 3.759 22.419 1.00 62.03 90 SER A N 1
ATOM 689 C CA . SER A 1 90 ? -5.496 4.149 21.038 1.00 62.03 90 SER A CA 1
ATOM 690 C C . SER A 1 90 ? -4.471 5.118 20.455 1.00 62.03 90 SER A C 1
ATOM 692 O O . SER A 1 90 ? -4.179 5.042 19.264 1.00 62.03 90 SER A O 1
ATOM 694 N N . ALA A 1 91 ? -3.908 5.998 21.291 1.00 64.19 91 ALA A N 1
ATOM 695 C CA . ALA A 1 91 ? -3.039 7.093 20.860 1.00 64.19 91 ALA A CA 1
ATOM 696 C C . ALA A 1 91 ? -1.762 6.598 20.165 1.00 64.19 91 ALA A C 1
ATOM 698 O O . ALA A 1 91 ? -1.290 7.215 19.219 1.00 64.19 91 ALA A O 1
ATOM 699 N N . PHE A 1 92 ? -1.238 5.444 20.584 1.00 71.25 92 PHE A N 1
ATOM 700 C CA . PHE A 1 92 ? 0.011 4.892 20.051 1.00 71.25 92 PHE A CA 1
ATOM 701 C C . PHE A 1 92 ? -0.200 3.793 19.006 1.00 71.25 92 PHE A C 1
ATOM 703 O O . PHE A 1 92 ? 0.759 3.362 18.367 1.00 71.25 92 PHE A O 1
ATOM 710 N N . PHE A 1 93 ? -1.434 3.319 18.822 1.00 77.00 93 PHE A N 1
ATOM 711 C CA . PHE A 1 93 ? -1.708 2.173 17.961 1.00 77.00 93 PHE A CA 1
ATOM 712 C C . PHE A 1 93 ? -1.462 2.481 16.479 1.00 77.00 93 PHE A C 1
ATOM 714 O O . PHE A 1 93 ? -0.720 1.752 15.820 1.00 77.00 93 PHE A O 1
ATOM 721 N N . LEU A 1 94 ? -2.047 3.564 15.955 1.00 76.94 94 LEU A N 1
ATOM 722 C CA . LEU A 1 94 ? -1.840 3.956 14.559 1.00 76.94 94 LEU A CA 1
ATOM 723 C C . LEU A 1 94 ? -0.386 4.333 14.242 1.00 76.94 94 LEU A C 1
ATOM 725 O O . LEU A 1 94 ? 0.122 3.774 13.269 1.00 76.94 94 LEU A O 1
ATOM 729 N N . PRO A 1 95 ? 0.311 5.169 15.042 1.00 82.62 95 PRO A N 1
ATOM 730 C CA . PRO A 1 95 ? 1.728 5.452 14.815 1.00 82.62 95 PRO A CA 1
ATOM 731 C C . PRO A 1 95 ? 2.585 4.184 14.701 1.00 82.62 95 PRO A C 1
ATOM 733 O O . PRO A 1 95 ? 3.400 4.061 13.791 1.00 82.62 95 PRO A O 1
ATOM 736 N N . GLN A 1 96 ? 2.359 3.184 15.564 1.00 83.06 96 GLN A N 1
ATOM 737 C CA . GLN A 1 96 ? 3.089 1.910 15.504 1.00 83.06 96 GLN A CA 1
ATOM 738 C C . GLN A 1 96 ? 2.799 1.120 14.223 1.00 83.06 96 GLN A C 1
ATOM 740 O O . GLN A 1 96 ? 3.696 0.493 13.660 1.00 83.06 96 GLN A O 1
ATOM 745 N N . VAL A 1 97 ? 1.546 1.123 13.762 1.00 83.31 97 VAL A N 1
ATOM 746 C CA . VAL A 1 97 ? 1.158 0.454 12.514 1.00 83.31 97 VAL A CA 1
ATOM 747 C C . VAL A 1 97 ? 1.800 1.147 11.315 1.00 83.31 97 VAL A C 1
ATOM 749 O O . VAL A 1 97 ? 2.371 0.463 10.465 1.00 83.31 97 VAL A O 1
ATOM 752 N N . VAL A 1 98 ? 1.742 2.480 11.269 1.00 86.75 98 VAL A N 1
ATOM 753 C CA . VAL A 1 98 ? 2.331 3.308 10.210 1.00 86.75 98 VAL A CA 1
ATOM 754 C C . VAL A 1 98 ? 3.842 3.124 10.158 1.00 86.75 98 VAL A C 1
ATOM 756 O O . VAL A 1 98 ? 4.366 2.770 9.102 1.00 86.75 98 VAL A O 1
ATOM 759 N N . GLU A 1 99 ? 4.536 3.260 11.291 1.00 88.12 99 GLU A N 1
ATOM 760 C CA . GLU A 1 99 ? 5.987 3.066 11.356 1.00 88.12 99 GLU A CA 1
ATOM 761 C C . GLU A 1 99 ? 6.374 1.671 10.874 1.00 88.12 99 GLU A C 1
ATOM 763 O O . GLU A 1 99 ? 7.353 1.500 10.145 1.00 88.12 99 GLU A O 1
ATOM 768 N N . ARG A 1 100 ? 5.568 0.656 11.204 1.00 88.44 100 ARG A N 1
ATOM 769 C CA . ARG A 1 100 ? 5.860 -0.699 10.763 1.00 88.44 100 ARG A CA 1
ATOM 770 C C . ARG A 1 100 ? 5.703 -0.894 9.253 1.00 88.44 100 ARG A C 1
ATOM 772 O O . ARG A 1 100 ? 6.551 -1.548 8.651 1.00 88.44 100 ARG A O 1
ATOM 779 N N . ILE A 1 101 ? 4.672 -0.308 8.638 1.00 89.75 101 ILE A N 1
ATOM 780 C CA . ILE A 1 101 ? 4.486 -0.324 7.174 1.00 89.75 101 ILE A CA 1
ATOM 781 C C . ILE A 1 101 ? 5.664 0.374 6.484 1.00 89.75 101 ILE A C 1
ATOM 783 O O . ILE A 1 101 ? 6.221 -0.158 5.525 1.00 89.75 101 ILE A O 1
ATOM 787 N N . LEU A 1 102 ? 6.069 1.544 6.989 1.00 92.56 102 LEU A N 1
ATOM 788 C CA . LEU A 1 102 ? 7.180 2.321 6.436 1.00 92.56 102 LEU A CA 1
ATOM 789 C C . LEU A 1 102 ? 8.521 1.592 6.589 1.00 92.56 102 LEU A C 1
ATOM 791 O O . LEU A 1 102 ? 9.322 1.561 5.656 1.00 92.56 102 LEU A O 1
ATOM 795 N N . SER A 1 103 ? 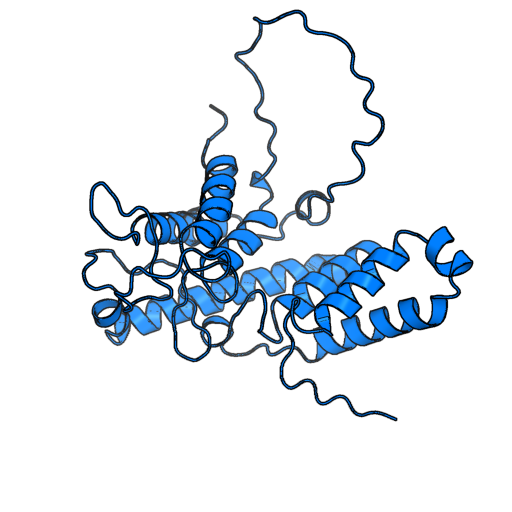8.782 0.995 7.753 1.00 92.81 103 SER A N 1
ATOM 796 C CA . SER A 1 103 ? 10.021 0.262 8.025 1.00 92.81 103 SER A CA 1
ATOM 797 C C . SER A 1 103 ? 10.171 -0.979 7.142 1.00 92.81 103 SER A C 1
ATOM 799 O O . SER A 1 103 ? 11.195 -1.130 6.466 1.00 92.81 103 SER A O 1
ATOM 801 N N . ASP A 1 104 ? 9.138 -1.825 7.063 1.00 92.81 104 ASP A N 1
ATOM 802 C CA . ASP A 1 104 ? 9.175 -3.022 6.217 1.00 92.81 104 ASP A CA 1
ATOM 803 C C . ASP A 1 104 ? 9.249 -2.628 4.729 1.00 92.81 104 ASP A C 1
ATOM 805 O O . ASP A 1 104 ? 10.018 -3.226 3.978 1.00 92.81 104 ASP A O 1
ATOM 809 N N . GLY A 1 105 ? 8.527 -1.579 4.308 1.00 95.94 105 GLY A N 1
ATOM 810 C CA . GLY A 1 105 ? 8.551 -1.094 2.923 1.00 95.94 105 GLY A CA 1
ATOM 811 C C . GLY A 1 105 ? 9.923 -0.572 2.485 1.00 95.94 105 GLY A C 1
ATOM 812 O O . GLY A 1 105 ? 10.378 -0.869 1.379 1.00 95.94 105 GLY A O 1
ATOM 813 N N . ARG A 1 106 ? 10.624 0.155 3.368 1.00 96.56 106 ARG A N 1
ATOM 814 C CA . ARG A 1 106 ? 12.020 0.581 3.144 1.00 96.56 106 ARG A CA 1
ATOM 815 C C . ARG A 1 106 ? 12.974 -0.604 3.057 1.00 96.56 106 ARG A C 1
ATOM 817 O O . ARG A 1 106 ? 13.904 -0.588 2.254 1.00 96.56 106 ARG A O 1
ATOM 824 N N . THR A 1 107 ? 12.771 -1.603 3.912 1.00 95.94 107 THR A N 1
ATOM 825 C CA . THR A 1 107 ? 13.618 -2.799 3.962 1.00 95.94 107 THR A CA 1
ATOM 826 C C . THR A 1 107 ? 13.502 -3.574 2.655 1.00 95.94 107 THR A C 1
ATOM 828 O O . THR A 1 107 ? 14.517 -3.816 2.007 1.00 95.94 107 THR A O 1
ATOM 831 N N . LEU A 1 108 ? 12.273 -3.841 2.199 1.00 96.50 108 LEU A N 1
ATOM 832 C CA . LEU A 1 108 ? 12.035 -4.540 0.939 1.00 96.50 108 LEU A CA 1
ATOM 833 C C . LEU A 1 108 ? 12.564 -3.767 -0.276 1.00 96.50 108 LEU A C 1
ATOM 835 O O . LEU A 1 108 ? 13.128 -4.372 -1.183 1.00 96.50 108 LEU A O 1
ATOM 839 N N . SER A 1 109 ? 12.426 -2.437 -0.289 1.00 97.69 109 SER A N 1
ATOM 840 C CA . SER A 1 109 ? 12.981 -1.598 -1.361 1.00 97.69 109 SER A CA 1
ATOM 841 C C . SER A 1 109 ? 14.496 -1.790 -1.496 1.00 97.69 109 SER A C 1
ATOM 843 O O . SER A 1 109 ? 14.999 -2.053 -2.591 1.00 97.69 109 SER A O 1
ATOM 845 N N . LYS A 1 110 ? 15.220 -1.745 -0.369 1.00 97.81 110 LYS A N 1
ATOM 846 C CA . LYS A 1 110 ? 16.671 -1.975 -0.337 1.00 97.81 110 LYS A CA 1
ATOM 847 C C . LYS A 1 110 ? 17.033 -3.395 -0.758 1.00 97.81 110 LYS A C 1
ATOM 849 O O . LYS A 1 110 ? 17.960 -3.566 -1.542 1.00 97.81 110 LYS A O 1
ATOM 854 N N . GLU A 1 111 ? 16.314 -4.401 -0.262 1.00 96.56 111 GLU A N 1
ATOM 855 C CA . GLU A 1 111 ? 16.539 -5.806 -0.626 1.00 96.56 111 GLU A CA 1
ATOM 856 C C . GLU A 1 111 ? 16.390 -6.025 -2.135 1.00 96.56 111 GLU A C 1
ATOM 858 O O . GLU A 1 111 ? 17.311 -6.546 -2.761 1.00 96.56 111 GLU A O 1
ATOM 863 N N . MET A 1 112 ? 15.280 -5.562 -2.724 1.00 96.62 112 MET A N 1
ATOM 864 C CA . MET A 1 112 ? 15.001 -5.705 -4.158 1.00 96.62 112 MET A CA 1
ATOM 865 C C . MET A 1 112 ? 15.976 -4.922 -5.042 1.00 96.62 112 MET A C 1
ATOM 867 O O . MET A 1 112 ? 16.241 -5.314 -6.177 1.00 96.62 112 MET A O 1
ATOM 871 N N . GLN A 1 113 ? 16.508 -3.806 -4.540 1.00 96.25 113 GLN A N 1
ATOM 872 C CA . GLN A 1 113 ? 17.547 -3.052 -5.234 1.00 96.25 113 GLN A CA 1
ATOM 873 C C . GLN A 1 113 ? 18.900 -3.779 -5.201 1.00 96.25 113 GLN A C 1
ATOM 875 O O . GLN A 1 113 ? 19.621 -3.761 -6.198 1.00 96.25 113 GLN A O 1
ATOM 880 N N . LEU A 1 114 ? 19.259 -4.381 -4.062 1.00 97.12 114 LEU A N 1
ATOM 881 C CA . LEU A 1 114 ? 20.545 -5.054 -3.855 1.00 97.12 114 LEU A CA 1
ATOM 882 C C . LEU A 1 114 ? 20.629 -6.401 -4.572 1.00 97.12 114 LEU A C 1
ATOM 884 O O . LEU A 1 114 ? 21.688 -6.751 -5.087 1.00 97.12 114 LEU A O 1
ATOM 888 N N . ASN A 1 115 ? 19.534 -7.158 -4.597 1.00 96.75 115 ASN A N 1
ATOM 889 C CA . ASN A 1 115 ? 19.495 -8.483 -5.212 1.00 96.75 115 ASN A CA 1
ATOM 890 C C . ASN A 1 115 ? 19.195 -8.454 -6.726 1.00 96.75 115 ASN A C 1
ATOM 892 O O . ASN A 1 115 ? 19.153 -9.512 -7.345 1.00 96.75 115 ASN A O 1
ATOM 896 N N . GLY A 1 116 ? 18.978 -7.271 -7.315 1.00 96.69 116 GLY A N 1
ATOM 897 C CA . GLY A 1 116 ? 18.709 -7.088 -8.744 1.00 96.69 116 GLY A CA 1
ATOM 898 C C . GLY A 1 116 ? 17.252 -7.300 -9.175 1.00 96.69 116 GLY A C 1
ATOM 899 O O . GLY A 1 116 ? 16.914 -6.989 -10.316 1.00 96.69 116 GLY A O 1
ATOM 900 N N . THR A 1 117 ? 16.365 -7.767 -8.287 1.00 96.25 117 THR A N 1
ATOM 901 C CA . THR A 1 117 ? 14.961 -8.056 -8.627 1.00 96.25 117 THR A CA 1
ATOM 902 C C . THR A 1 117 ? 14.224 -6.812 -9.128 1.00 96.25 117 THR A C 1
ATOM 904 O O . THR A 1 117 ? 13.399 -6.899 -10.036 1.00 96.25 117 THR A O 1
ATOM 907 N N . TYR A 1 118 ? 14.514 -5.629 -8.574 1.00 97.44 118 TYR A N 1
ATOM 908 C CA . TYR A 1 118 ? 13.891 -4.391 -9.047 1.00 97.44 118 TYR A CA 1
ATOM 909 C C . TYR A 1 118 ? 14.251 -4.087 -10.510 1.00 97.44 118 TYR A C 1
ATOM 911 O O . TYR A 1 118 ? 13.376 -3.727 -11.294 1.00 97.44 118 TYR A O 1
ATOM 919 N N . GLN A 1 119 ? 15.518 -4.258 -10.892 1.00 96.19 119 GLN A N 1
ATOM 920 C CA . GLN A 1 119 ? 16.023 -3.959 -12.233 1.00 96.19 119 GLN A CA 1
ATOM 921 C C . GLN A 1 119 ? 15.387 -4.857 -13.301 1.00 96.19 119 GLN A C 1
ATOM 923 O O . GLN A 1 119 ? 15.153 -4.398 -14.421 1.00 96.19 119 GLN A O 1
ATOM 928 N N . GLU A 1 120 ? 15.080 -6.104 -12.943 1.00 95.69 120 GLU A N 1
ATOM 929 C CA . GLU A 1 120 ? 14.347 -7.038 -13.800 1.00 95.69 120 GLU A CA 1
ATOM 930 C C . GLU A 1 120 ? 12.883 -6.611 -13.975 1.00 95.69 120 GLU A C 1
ATOM 932 O O . GLU A 1 120 ? 12.365 -6.591 -15.091 1.00 95.69 120 GLU A O 1
ATOM 937 N N . LEU A 1 121 ? 12.216 -6.229 -12.881 1.00 96.12 121 LEU A N 1
ATOM 938 C CA . LEU A 1 121 ? 10.784 -5.922 -12.873 1.00 96.12 121 LEU A CA 1
ATOM 939 C C . LEU A 1 121 ? 10.428 -4.532 -13.412 1.00 96.12 121 LEU A C 1
ATOM 941 O O . LEU A 1 121 ? 9.287 -4.322 -13.826 1.00 96.12 121 LEU A O 1
ATOM 945 N N . ILE A 1 122 ? 11.355 -3.573 -13.365 1.00 95.69 122 ILE A N 1
ATOM 946 C CA . ILE A 1 122 ? 11.081 -2.185 -13.760 1.00 95.69 122 ILE A CA 1
ATOM 947 C C . ILE A 1 122 ? 11.058 -1.981 -15.277 1.00 95.69 122 ILE A C 1
ATOM 949 O O . ILE A 1 122 ? 10.630 -0.933 -15.738 1.00 95.69 122 ILE A O 1
ATOM 953 N N . GLN A 1 123 ? 11.482 -2.959 -16.076 1.00 90.25 123 GLN A N 1
ATOM 954 C CA . GLN A 1 123 ? 11.475 -2.807 -17.530 1.00 90.25 123 GLN A CA 1
ATOM 955 C C . GLN A 1 123 ? 10.046 -2.593 -18.074 1.00 90.25 123 GLN A C 1
ATOM 957 O O . GLN A 1 123 ? 9.110 -3.245 -17.603 1.00 90.25 123 GLN A O 1
ATOM 962 N N . PRO A 1 124 ? 9.861 -1.720 -19.085 1.00 89.88 124 PRO A N 1
ATOM 963 C CA . PRO A 1 124 ? 10.890 -0.967 -19.820 1.00 89.88 124 PRO A CA 1
ATOM 964 C C . PRO A 1 124 ? 11.270 0.387 -19.186 1.00 89.88 124 PRO A C 1
ATOM 966 O O . PRO A 1 124 ? 12.069 1.127 -19.758 1.00 89.88 124 PRO A O 1
ATOM 969 N N . TRP A 1 125 ? 10.700 0.744 -18.035 1.00 92.00 125 TRP A N 1
ATOM 970 C CA . TRP A 1 125 ? 10.933 2.039 -17.405 1.00 92.00 125 TRP A CA 1
ATOM 971 C C . TRP A 1 125 ? 12.362 2.156 -16.847 1.00 92.00 125 TRP A C 1
ATOM 973 O O . TRP A 1 125 ? 12.888 1.254 -16.195 1.00 92.00 125 TRP A O 1
ATOM 983 N N . ALA A 1 126 ? 12.990 3.317 -17.045 1.00 91.69 126 ALA A N 1
ATOM 984 C CA . ALA A 1 126 ? 14.336 3.622 -16.548 1.00 91.69 126 ALA A CA 1
ATOM 985 C C . ALA A 1 126 ? 14.305 4.383 -15.207 1.00 91.69 126 ALA A C 1
ATOM 987 O O . ALA A 1 126 ? 15.000 5.385 -15.024 1.00 91.69 126 ALA A O 1
ATOM 988 N N . LEU A 1 127 ? 13.474 3.930 -14.263 1.00 94.88 127 LEU A N 1
ATOM 989 C CA . LEU A 1 127 ? 13.250 4.614 -12.985 1.00 94.88 127 LEU A CA 1
ATOM 990 C C . LEU A 1 127 ? 14.117 4.046 -11.863 1.00 94.88 127 LEU A C 1
ATOM 992 O O . LEU A 1 127 ? 14.334 2.837 -11.770 1.00 94.88 127 LEU A O 1
ATOM 996 N N . ARG A 1 128 ? 14.565 4.906 -10.943 1.00 96.25 128 ARG A N 1
ATOM 997 C CA . ARG A 1 128 ? 15.252 4.466 -9.716 1.00 96.25 128 ARG A CA 1
ATOM 998 C C . ARG A 1 128 ? 14.277 3.769 -8.766 1.00 96.25 128 ARG A C 1
ATOM 1000 O O . ARG A 1 128 ? 13.118 4.163 -8.695 1.00 96.25 128 ARG A O 1
ATOM 1007 N N . CYS A 1 129 ? 14.779 2.784 -8.013 1.00 97.62 129 CYS A N 1
ATOM 1008 C CA . CYS A 1 129 ? 13.988 2.078 -7.002 1.00 97.62 129 CYS A CA 1
ATOM 1009 C C . CYS A 1 129 ? 13.358 3.086 -6.024 1.00 97.62 129 CYS A C 1
ATOM 1011 O O . CYS A 1 129 ? 14.085 3.940 -5.499 1.00 97.62 129 CYS A O 1
ATOM 1013 N N . PRO A 1 130 ? 12.033 3.035 -5.796 1.00 98.19 130 PRO A N 1
ATOM 1014 C CA . PRO A 1 130 ? 11.364 3.965 -4.899 1.00 98.19 130 PRO A CA 1
ATOM 1015 C C . PRO A 1 130 ? 11.750 3.692 -3.439 1.00 98.19 130 PRO A C 1
ATOM 1017 O O . PRO A 1 130 ? 12.098 2.560 -3.101 1.00 98.19 130 PRO A O 1
ATOM 1020 N N . PRO A 1 131 ? 11.630 4.675 -2.527 1.00 98.00 131 PRO A N 1
ATOM 1021 C CA . PRO A 1 131 ? 11.968 4.480 -1.114 1.00 98.00 131 PRO A CA 1
ATOM 1022 C C . PRO A 1 131 ? 11.149 3.399 -0.399 1.00 98.00 131 PRO A C 1
ATOM 1024 O O . PRO A 1 131 ? 11.604 2.862 0.610 1.00 98.00 131 PRO A O 1
ATOM 1027 N N . LEU A 1 132 ? 9.941 3.106 -0.886 1.00 98.00 132 LEU A N 1
ATOM 1028 C CA . LEU A 1 132 ? 9.054 2.081 -0.347 1.00 98.00 132 LEU A CA 1
ATOM 1029 C C . LEU A 1 132 ? 8.721 1.058 -1.431 1.00 98.00 132 LEU A C 1
ATOM 1031 O O . LEU A 1 132 ? 8.400 1.430 -2.556 1.00 98.00 132 LEU A O 1
ATOM 1035 N N . MET A 1 133 ? 8.745 -0.222 -1.069 1.00 97.81 133 MET A N 1
ATOM 1036 C CA . MET A 1 133 ? 8.374 -1.337 -1.936 1.00 97.81 133 MET A CA 1
ATOM 1037 C C . MET A 1 133 ? 7.428 -2.277 -1.195 1.00 97.81 133 MET A C 1
ATOM 1039 O O . MET A 1 133 ? 7.577 -2.477 0.010 1.00 97.81 133 MET A O 1
ATOM 1043 N N . PHE A 1 134 ? 6.467 -2.857 -1.911 1.00 96.38 134 PHE A N 1
ATOM 1044 C CA . PHE A 1 134 ? 5.457 -3.747 -1.348 1.00 96.38 134 PHE A CA 1
ATOM 1045 C C . PHE A 1 134 ? 5.139 -4.881 -2.324 1.00 96.38 134 PHE A C 1
ATOM 1047 O O . PHE A 1 134 ? 5.059 -4.656 -3.532 1.00 96.38 134 PHE A O 1
ATOM 1054 N N . THR A 1 135 ? 4.902 -6.080 -1.803 1.00 94.69 135 THR A N 1
ATOM 1055 C CA . THR A 1 135 ? 4.378 -7.230 -2.526 1.00 94.69 135 THR A CA 1
ATOM 1056 C C . THR A 1 135 ? 3.259 -7.918 -1.747 1.00 94.69 135 THR A C 1
ATOM 1058 O O . THR A 1 135 ? 3.138 -7.824 -0.522 1.00 94.69 135 THR A O 1
ATOM 1061 N N . TRP A 1 136 ? 2.417 -8.613 -2.501 1.00 91.00 136 TRP A N 1
ATOM 1062 C CA . TRP A 1 136 ? 1.396 -9.525 -2.005 1.00 91.00 136 TRP A CA 1
ATOM 1063 C C . TRP A 1 136 ? 1.357 -10.729 -2.947 1.00 91.00 136 TRP A C 1
ATOM 1065 O O . TRP A 1 136 ? 1.379 -10.536 -4.163 1.00 91.00 136 TRP A O 1
ATOM 1075 N N . HIS A 1 137 ? 1.371 -11.955 -2.413 1.00 88.38 137 HIS A N 1
ATOM 1076 C CA . HIS A 1 137 ? 1.589 -13.188 -3.195 1.00 88.38 137 HIS A CA 1
ATOM 1077 C C . HIS A 1 137 ? 2.713 -13.047 -4.237 1.00 88.38 137 HIS A C 1
ATOM 1079 O O . HIS A 1 137 ? 2.493 -13.227 -5.438 1.00 88.38 137 HIS A O 1
ATOM 1085 N N . ASP A 1 138 ? 3.895 -12.640 -3.766 1.00 90.62 138 ASP A N 1
ATOM 1086 C CA . ASP A 1 138 ? 5.126 -12.511 -4.558 1.00 90.62 138 ASP A CA 1
ATOM 1087 C C . ASP A 1 138 ? 5.057 -11.518 -5.732 1.00 90.62 138 ASP A C 1
ATOM 1089 O O . ASP A 1 138 ? 5.927 -11.503 -6.600 1.00 90.62 138 ASP A O 1
ATOM 1093 N N . LYS A 1 139 ? 4.041 -10.644 -5.765 1.00 94.50 139 LYS A N 1
ATOM 1094 C CA . LYS A 1 139 ? 3.874 -9.635 -6.816 1.00 94.50 139 LYS A CA 1
ATOM 1095 C C . LYS A 1 139 ? 3.803 -8.230 -6.250 1.00 94.50 139 LYS A C 1
ATOM 1097 O O . LYS A 1 139 ? 3.037 -7.951 -5.329 1.00 94.50 139 LYS A O 1
ATOM 1102 N N . ALA A 1 140 ? 4.542 -7.321 -6.878 1.00 96.81 140 ALA A N 1
ATOM 1103 C CA . ALA A 1 140 ? 4.483 -5.889 -6.610 1.00 96.81 140 ALA A CA 1
ATOM 1104 C C . ALA A 1 140 ? 3.266 -5.261 -7.310 1.00 96.81 140 ALA A C 1
ATOM 1106 O O . ALA A 1 140 ? 3.397 -4.636 -8.362 1.00 96.81 140 ALA A O 1
ATOM 1107 N N . TYR A 1 141 ? 2.060 -5.500 -6.784 1.00 97.50 141 TYR A N 1
ATOM 1108 C CA . TYR A 1 141 ? 0.809 -4.970 -7.341 1.00 97.50 141 TYR A CA 1
ATOM 1109 C C . TYR A 1 141 ? 0.763 -3.441 -7.285 1.00 97.50 141 TYR A C 1
ATOM 1111 O O . TYR A 1 141 ? 1.117 -2.863 -6.267 1.00 97.50 141 TYR A O 1
ATOM 1119 N N . LEU A 1 142 ? 0.264 -2.780 -8.335 1.00 97.25 142 LEU A N 1
ATOM 1120 C CA . LEU A 1 142 ? 0.208 -1.309 -8.393 1.00 97.25 142 LEU A CA 1
ATOM 1121 C C . LEU A 1 142 ? -1.134 -0.722 -7.931 1.00 97.25 142 LEU A C 1
ATOM 1123 O O . LEU A 1 142 ? -1.168 0.349 -7.330 1.00 97.25 142 LEU A O 1
ATOM 1127 N N . GLY A 1 143 ? -2.239 -1.420 -8.207 1.00 95.25 143 GLY A N 1
ATOM 1128 C CA . GLY A 1 143 ? -3.601 -0.909 -8.016 1.00 95.25 143 GLY A CA 1
ATOM 1129 C C . GLY A 1 143 ? -4.081 -0.825 -6.560 1.00 95.25 143 GLY A C 1
ATOM 1130 O O . GLY A 1 143 ? -3.366 -1.157 -5.615 1.00 95.25 143 GLY A O 1
ATOM 1131 N N . ALA A 1 144 ? -5.321 -0.368 -6.364 1.00 91.44 144 ALA A N 1
ATOM 1132 C CA . ALA A 1 144 ? -5.819 0.032 -5.044 1.00 91.44 144 ALA A CA 1
ATOM 1133 C C . ALA A 1 144 ? -6.132 -1.132 -4.090 1.00 91.44 144 ALA A C 1
ATOM 1135 O O . ALA A 1 144 ? -6.102 -0.959 -2.873 1.00 91.44 144 ALA A O 1
ATOM 1136 N N . ALA A 1 145 ? -6.435 -2.315 -4.625 1.00 87.06 145 ALA A N 1
ATOM 1137 C CA . ALA A 1 145 ? -6.853 -3.458 -3.818 1.00 87.06 145 ALA A CA 1
ATOM 1138 C C . ALA A 1 145 ? -5.685 -4.090 -3.040 1.00 87.06 145 ALA A C 1
ATOM 1140 O O . ALA A 1 145 ? -5.708 -4.227 -1.814 1.00 87.06 145 ALA A O 1
ATOM 1141 N N . HIS A 1 146 ? -4.639 -4.472 -3.769 1.00 88.12 146 HIS A N 1
ATOM 1142 C CA . HIS A 1 146 ? -3.521 -5.257 -3.237 1.00 88.12 146 HIS A CA 1
ATOM 1143 C C . HIS A 1 146 ? -2.178 -4.549 -3.342 1.00 88.12 146 HIS A C 1
ATOM 1145 O O . HIS A 1 146 ? -1.159 -5.140 -3.014 1.00 88.12 146 HIS A O 1
ATOM 1151 N N . GLY A 1 147 ? -2.174 -3.315 -3.836 1.00 92.81 147 GLY A N 1
ATOM 1152 C CA . GLY A 1 147 ? -0.967 -2.686 -4.324 1.00 92.81 147 GLY A CA 1
ATOM 1153 C C . GLY A 1 147 ? -0.656 -1.326 -3.733 1.00 92.81 147 GLY A C 1
ATOM 1154 O O . GLY A 1 147 ? -1.310 -0.839 -2.804 1.00 92.81 147 GLY A O 1
ATOM 1155 N N . PHE A 1 148 ? 0.359 -0.710 -4.333 1.00 96.62 148 PHE A N 1
ATOM 1156 C CA . PHE A 1 148 ? 0.886 0.597 -3.957 1.00 96.62 148 PHE A CA 1
ATOM 1157 C C . PHE A 1 148 ? -0.203 1.647 -3.790 1.00 96.62 148 PHE A C 1
ATOM 1159 O O . PHE A 1 148 ? -0.214 2.335 -2.772 1.00 96.62 148 PHE A O 1
ATOM 1166 N N . ALA A 1 149 ? -1.137 1.760 -4.741 1.00 96.00 149 ALA A N 1
ATOM 1167 C CA . ALA A 1 149 ? -2.115 2.838 -4.705 1.00 96.00 149 ALA A CA 1
ATOM 1168 C C . ALA A 1 149 ? -2.980 2.824 -3.444 1.00 96.00 149 ALA A C 1
ATOM 1170 O O . ALA A 1 149 ? -3.213 3.868 -2.835 1.00 96.00 149 ALA A O 1
ATOM 1171 N N . GLY A 1 150 ? -3.401 1.638 -3.005 1.00 90.44 150 GLY A N 1
ATOM 1172 C CA . GLY A 1 150 ? -4.171 1.497 -1.777 1.00 90.44 150 GLY A CA 1
ATOM 1173 C C . GLY A 1 150 ? -3.332 1.851 -0.555 1.00 90.44 150 GLY A C 1
ATOM 1174 O O . GLY A 1 150 ? -3.782 2.602 0.311 1.00 90.44 150 GLY A O 1
ATOM 1175 N N . ILE A 1 151 ? -2.118 1.297 -0.476 1.00 91.75 151 ILE A N 1
ATOM 1176 C CA . ILE A 1 151 ? -1.236 1.455 0.687 1.00 91.75 151 ILE A CA 1
ATOM 1177 C C . ILE A 1 151 ? -0.856 2.928 0.857 1.00 91.75 151 ILE A C 1
ATOM 1179 O O . ILE A 1 151 ? -1.036 3.494 1.934 1.00 91.75 151 ILE A O 1
ATOM 1183 N N . LEU A 1 152 ? -0.400 3.573 -0.217 1.00 93.12 152 LEU A N 1
ATOM 1184 C CA . LEU A 1 152 ? -0.006 4.981 -0.222 1.00 93.12 152 LEU A CA 1
ATOM 1185 C C . LEU A 1 152 ? -1.200 5.904 0.040 1.00 93.12 152 LEU A C 1
ATOM 1187 O O . LEU A 1 152 ? -1.049 6.893 0.749 1.00 93.12 152 LEU A O 1
ATOM 1191 N N . MET A 1 153 ? -2.402 5.570 -0.448 1.00 89.38 153 MET A N 1
ATOM 1192 C CA . MET A 1 153 ? -3.609 6.341 -0.135 1.00 89.38 153 MET A CA 1
ATOM 1193 C C . MET A 1 153 ? -3.938 6.272 1.363 1.00 89.38 153 MET A C 1
ATOM 1195 O O . MET A 1 153 ? -4.303 7.287 1.954 1.00 89.38 153 MET A O 1
ATOM 1199 N N . THR A 1 154 ? -3.804 5.099 1.988 1.00 84.75 154 THR A N 1
ATOM 1200 C CA . THR A 1 154 ? -3.979 4.940 3.440 1.00 84.75 154 THR A CA 1
ATOM 1201 C C . THR A 1 154 ? -2.946 5.751 4.221 1.00 84.75 154 THR A C 1
ATOM 1203 O O . THR A 1 154 ? -3.320 6.465 5.149 1.00 84.75 154 THR A O 1
ATOM 1206 N N . LEU A 1 155 ? -1.670 5.685 3.824 1.00 87.00 155 LEU A N 1
ATOM 1207 C CA . LEU A 1 155 ? -0.584 6.433 4.465 1.00 87.00 155 LEU A CA 1
ATOM 1208 C C . 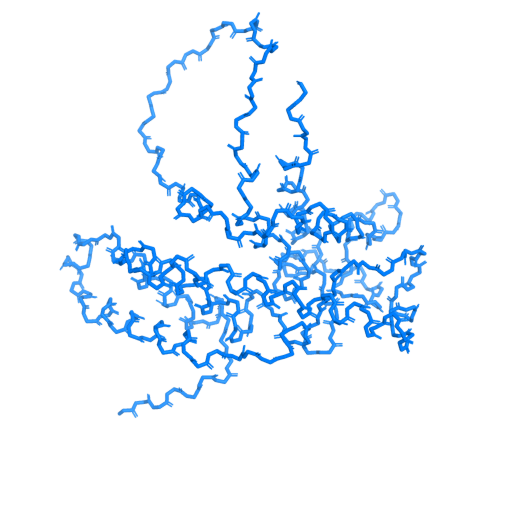LEU A 1 155 ? -0.737 7.948 4.299 1.00 87.00 155 LEU A C 1
ATOM 1210 O O . LEU A 1 155 ? -0.483 8.691 5.242 1.00 87.00 155 LEU A O 1
ATOM 1214 N N . LEU A 1 156 ? -1.203 8.414 3.137 1.00 84.38 156 LEU A N 1
ATOM 1215 C CA . LEU A 1 156 ? -1.542 9.819 2.962 1.00 84.38 156 LEU A CA 1
ATOM 1216 C C . LEU A 1 156 ? -2.659 10.208 3.924 1.00 84.38 156 LEU A C 1
ATOM 1218 O O . LEU A 1 156 ? -2.472 11.158 4.663 1.00 84.38 156 LEU A O 1
ATOM 1222 N N . LYS A 1 157 ? -3.781 9.472 3.982 1.00 79.25 157 LYS A N 1
ATOM 1223 C CA . LYS A 1 157 ? -4.975 9.822 4.790 1.00 79.25 157 LYS A CA 1
ATOM 1224 C C . LYS A 1 157 ? -4.728 10.033 6.290 1.00 79.25 157 LYS A C 1
ATOM 1226 O O . LYS A 1 157 ? -5.565 10.665 6.939 1.00 79.25 157 LYS A O 1
ATOM 1231 N N . VAL A 1 158 ? -3.631 9.500 6.826 1.00 74.31 158 VAL A N 1
ATOM 1232 C CA . VAL A 1 158 ? -3.207 9.689 8.224 1.00 74.31 158 VAL A CA 1
ATOM 1233 C C . VAL A 1 158 ? -2.211 10.840 8.412 1.00 74.31 158 VAL A C 1
ATOM 1235 O O . VAL A 1 158 ? -1.851 11.139 9.540 1.00 74.31 158 VAL A O 1
ATOM 1238 N N . SER A 1 159 ? -1.773 11.489 7.333 1.00 70.94 159 SER A N 1
ATOM 1239 C CA . SER A 1 159 ? -0.947 12.693 7.378 1.00 70.94 159 SER A CA 1
ATOM 1240 C C . SER A 1 159 ? -1.762 13.905 7.831 1.00 70.94 159 SER A C 1
ATOM 1242 O O . SER A 1 159 ? -2.846 14.176 7.303 1.00 70.94 159 SER A O 1
ATOM 1244 N N . ASP A 1 160 ? -1.190 14.669 8.760 1.00 63.81 160 ASP A N 1
ATOM 1245 C CA . ASP A 1 160 ? -1.751 15.925 9.269 1.00 63.81 160 ASP A CA 1
ATOM 1246 C C . ASP A 1 160 ? -1.786 17.041 8.208 1.00 63.81 160 ASP A C 1
ATOM 1248 O O . ASP A 1 160 ? -2.592 17.970 8.298 1.00 63.81 160 ASP A O 1
ATOM 1252 N N . ASP A 1 161 ? -0.974 16.927 7.153 1.00 58.78 161 ASP A N 1
ATOM 1253 C CA . ASP A 1 161 ? -0.893 17.921 6.078 1.00 58.78 161 ASP A CA 1
ATOM 1254 C C . ASP A 1 161 ? -2.084 17.866 5.102 1.00 58.78 161 ASP A C 1
ATOM 1256 O O . ASP A 1 161 ? -2.265 18.786 4.310 1.00 58.78 161 ASP A O 1
ATOM 1260 N N . ILE A 1 162 ? -2.961 16.854 5.188 1.00 54.84 162 ILE A N 1
ATOM 1261 C CA . ILE A 1 162 ? -4.133 16.729 4.300 1.00 54.84 162 ILE A CA 1
ATOM 1262 C C . ILE A 1 162 ? -5.149 17.867 4.459 1.00 54.84 162 ILE A C 1
ATOM 1264 O O . ILE A 1 162 ? -5.995 18.031 3.583 1.00 54.84 162 ILE A O 1
ATOM 1268 N N . LEU A 1 163 ? -5.100 18.667 5.533 1.00 45.19 163 LEU A N 1
ATOM 1269 C CA . LEU A 1 163 ? -6.036 19.781 5.740 1.00 45.19 163 LEU A CA 1
ATOM 1270 C C . LEU A 1 163 ? -5.458 20.995 6.466 1.00 45.19 163 LEU A C 1
ATOM 1272 O O . LEU A 1 163 ? -6.184 21.648 7.225 1.00 45.19 163 LEU A O 1
ATOM 1276 N N . LYS A 1 164 ? -4.207 21.379 6.214 1.00 44.28 164 LYS A N 1
ATOM 1277 C CA . LYS A 1 164 ? -3.892 22.793 6.455 1.00 44.28 164 LYS A CA 1
ATOM 1278 C C . LYS A 1 164 ? -4.805 23.597 5.520 1.00 44.28 164 LYS A C 1
ATOM 1280 O O . LYS A 1 164 ? -4.778 23.341 4.316 1.00 44.28 164 LYS A O 1
ATOM 1285 N N . PRO A 1 165 ? -5.700 24.464 6.039 1.00 40.06 165 PRO A N 1
ATOM 1286 C CA . PRO A 1 165 ? -6.547 25.268 5.177 1.00 40.06 165 PRO A CA 1
ATOM 1287 C C . PRO A 1 165 ? -5.651 25.983 4.176 1.00 40.06 165 PRO A C 1
ATOM 1289 O O . PRO A 1 165 ? -4.629 26.546 4.576 1.00 40.06 165 PRO A O 1
ATOM 1292 N N . ILE A 1 166 ? -6.044 25.979 2.903 1.00 44.59 166 ILE A N 1
ATOM 1293 C CA . ILE A 1 166 ? -5.553 26.976 1.958 1.00 44.59 166 ILE A CA 1
ATOM 1294 C C . ILE A 1 166 ? -5.932 28.312 2.591 1.00 44.59 166 ILE A C 1
ATOM 1296 O O . ILE A 1 166 ? -7.106 28.681 2.629 1.00 44.59 166 ILE A O 1
ATOM 1300 N N . THR A 1 167 ? -4.979 28.989 3.223 1.00 40.03 167 THR A N 1
ATOM 1301 C CA . THR A 1 167 ? -5.202 30.348 3.695 1.00 40.03 167 THR A CA 1
ATOM 1302 C C . THR A 1 167 ? -5.264 31.204 2.445 1.00 40.03 167 THR A C 1
ATOM 1304 O O . THR A 1 167 ? -4.230 31.566 1.895 1.00 40.03 167 THR A O 1
ATOM 1307 N N . ASP A 1 168 ? -6.484 31.462 1.973 1.00 38.62 168 ASP A N 1
ATOM 1308 C CA . ASP A 1 168 ? -6.785 32.366 0.867 1.00 38.62 168 ASP A CA 1
ATOM 1309 C C . ASP A 1 168 ? -6.257 33.774 1.186 1.00 38.62 168 ASP A C 1
ATOM 1311 O O . ASP A 1 168 ? -6.972 34.632 1.704 1.00 38.62 168 ASP A O 1
ATOM 1315 N N . SER A 1 169 ? -5.002 34.049 0.846 1.00 35.91 169 SER A N 1
ATOM 1316 C CA . SER A 1 169 ? -4.474 35.413 0.763 1.00 35.91 169 SER A CA 1
ATOM 1317 C C . SER A 1 169 ? -4.882 36.104 -0.548 1.00 35.91 169 SER A C 1
ATOM 1319 O O . SER A 1 169 ? -4.669 37.307 -0.690 1.00 35.91 169 SER A O 1
ATOM 1321 N N . HIS A 1 170 ? -5.536 35.399 -1.488 1.00 38.50 170 HIS A N 1
ATOM 1322 C CA . HIS A 1 170 ? -5.768 35.922 -2.841 1.00 38.50 170 HIS A CA 1
ATOM 1323 C C . HIS A 1 170 ? -7.201 35.931 -3.391 1.00 38.50 170 HIS A C 1
ATOM 1325 O O . HIS A 1 170 ? -7.378 36.332 -4.539 1.00 38.50 170 HIS A O 1
ATOM 1331 N N . ASN A 1 171 ? -8.245 35.648 -2.603 1.00 38.53 171 ASN A N 1
ATOM 1332 C CA . ASN A 1 171 ? -9.626 35.684 -3.116 1.00 38.53 171 ASN A CA 1
ATOM 1333 C C . ASN A 1 171 ? -10.542 36.744 -2.475 1.00 38.53 171 ASN A C 1
ATOM 1335 O O . ASN A 1 171 ? -11.703 36.501 -2.158 1.00 38.53 171 ASN A O 1
ATOM 1339 N N . GLN A 1 172 ? -10.068 37.993 -2.388 1.00 36.53 172 GLN A N 1
ATOM 1340 C CA . GLN A 1 172 ? -10.966 39.157 -2.350 1.00 36.53 172 GLN A CA 1
ATOM 1341 C C . GLN A 1 172 ? -11.407 39.545 -3.766 1.00 36.53 172 GLN A C 1
ATOM 1343 O O . GLN A 1 172 ? -11.079 40.631 -4.239 1.00 36.53 172 GLN A O 1
ATOM 1348 N N . ARG A 1 173 ? -12.132 38.669 -4.471 1.00 37.50 173 ARG A N 1
ATOM 1349 C CA . ARG A 1 173 ? -12.901 39.052 -5.668 1.00 37.50 173 ARG A CA 1
ATOM 1350 C C . ARG A 1 173 ? -13.765 37.894 -6.170 1.00 37.50 173 ARG A C 1
ATOM 1352 O O . ARG A 1 173 ? -13.514 37.369 -7.231 1.00 37.50 173 ARG A O 1
ATOM 1359 N N . HIS A 1 174 ? -14.807 37.522 -5.433 1.00 35.62 174 HIS A N 1
ATOM 1360 C CA . HIS A 1 174 ? -16.094 37.132 -6.028 1.00 35.62 174 HIS A CA 1
ATOM 1361 C C . HIS A 1 174 ? -17.162 37.114 -4.930 1.00 35.62 174 HIS A C 1
ATOM 1363 O O . HIS A 1 174 ? -17.383 36.134 -4.224 1.00 35.62 174 HIS A O 1
ATOM 1369 N N . LYS A 1 175 ? -17.818 38.268 -4.762 1.00 39.69 175 LYS A N 1
ATOM 1370 C CA . LYS A 1 175 ? -19.104 38.349 -4.074 1.00 39.69 175 LYS A CA 1
ATOM 1371 C C . LYS A 1 175 ? -20.167 37.630 -4.912 1.00 39.69 175 LYS A C 1
ATOM 1373 O O . LYS A 1 175 ? -20.178 37.754 -6.133 1.00 39.69 175 LYS A O 1
ATOM 1378 N N . GLN A 1 176 ? -21.118 37.046 -4.183 1.00 37.06 176 GLN A N 1
ATOM 1379 C CA . GLN A 1 176 ? -22.496 36.753 -4.584 1.00 37.06 176 GLN A CA 1
ATOM 1380 C C . GLN A 1 176 ? -22.742 35.457 -5.388 1.00 37.06 176 GLN A C 1
ATOM 1382 O O . GLN A 1 176 ? -22.887 35.484 -6.602 1.00 37.06 176 GLN A O 1
ATOM 1387 N N . CYS A 1 177 ? -22.973 34.338 -4.686 1.00 31.41 177 CYS A N 1
ATOM 1388 C CA . CYS A 1 177 ? -24.076 33.444 -5.059 1.00 31.41 177 CYS A CA 1
ATOM 1389 C C . CYS A 1 177 ? -24.612 32.650 -3.850 1.00 31.41 177 CYS A C 1
ATOM 1391 O O . CYS A 1 177 ? -23.987 31.725 -3.350 1.00 31.41 177 CYS A O 1
ATOM 1393 N N . ASN A 1 178 ? -25.765 33.120 -3.373 1.00 32.19 178 ASN A N 1
ATOM 1394 C CA . ASN A 1 178 ? -26.902 32.439 -2.750 1.00 32.19 178 ASN A CA 1
ATOM 1395 C C . ASN A 1 178 ? -26.724 31.238 -1.796 1.00 32.19 178 ASN A C 1
ATOM 1397 O O . ASN A 1 178 ? -26.351 30.130 -2.161 1.00 32.19 178 ASN A O 1
ATOM 1401 N N . LYS A 1 179 ? -27.219 31.499 -0.576 1.00 44.47 179 LYS A N 1
ATOM 1402 C CA . LYS A 1 179 ? -27.789 30.597 0.433 1.00 44.47 179 LYS A CA 1
ATOM 1403 C C . LYS A 1 179 ? -28.301 29.258 -0.127 1.00 44.47 179 LYS A C 1
ATOM 1405 O O . LYS A 1 179 ? -29.399 29.192 -0.671 1.00 44.47 179 LYS A O 1
ATOM 1410 N N . ILE A 1 180 ? -27.571 28.190 0.172 1.00 35.41 180 ILE A N 1
ATOM 1411 C CA . ILE A 1 180 ? -28.145 26.869 0.438 1.00 35.41 180 ILE A CA 1
ATOM 1412 C C . ILE A 1 180 ? -27.783 26.565 1.894 1.00 35.41 180 ILE A C 1
ATOM 1414 O O . ILE A 1 180 ? -26.613 26.599 2.271 1.00 35.41 180 ILE A O 1
ATOM 1418 N N . SER A 1 181 ? -28.789 26.376 2.743 1.00 30.98 181 SER A N 1
ATOM 1419 C CA . SER A 1 181 ? -28.604 25.974 4.138 1.00 30.98 181 SER A CA 1
ATOM 1420 C C . SER A 1 181 ? -27.898 24.612 4.199 1.00 30.98 181 SER A C 1
ATOM 1422 O O . SER A 1 181 ? -28.328 23.688 3.507 1.00 30.98 181 SER A O 1
ATOM 1424 N N . PRO A 1 182 ? -26.851 24.427 5.027 1.00 39.31 182 PRO A N 1
ATOM 1425 C CA . PRO A 1 182 ? -26.172 23.145 5.139 1.00 39.31 182 PRO A CA 1
ATOM 1426 C C . PRO A 1 182 ? -26.958 22.241 6.095 1.00 39.31 182 PRO A C 1
ATOM 1428 O O . PRO A 1 182 ? -26.555 21.997 7.228 1.00 39.31 182 PRO A O 1
ATOM 1431 N N . LEU A 1 183 ? -28.106 21.741 5.648 1.00 38.47 183 LEU A N 1
ATOM 1432 C CA . LEU A 1 183 ? -28.663 20.518 6.214 1.00 38.47 183 LEU A CA 1
ATOM 1433 C C . LEU A 1 183 ? -27.922 19.354 5.545 1.00 38.47 183 LEU A C 1
ATOM 1435 O O . LEU A 1 183 ? -28.026 19.165 4.337 1.00 38.47 183 LEU A O 1
ATOM 1439 N N . ASN A 1 184 ? -27.167 18.604 6.357 1.00 35.19 184 ASN A N 1
ATOM 1440 C CA . ASN A 1 184 ? -26.477 17.340 6.044 1.00 35.19 184 ASN A CA 1
ATOM 1441 C C . ASN A 1 184 ? -24.998 17.396 5.608 1.00 35.19 184 ASN A C 1
ATOM 1443 O O . ASN A 1 184 ? -24.533 16.494 4.914 1.00 35.19 184 ASN A O 1
ATOM 1447 N N . ALA A 1 185 ? -24.193 18.335 6.118 1.00 34.94 185 ALA A N 1
ATOM 1448 C CA . ALA A 1 185 ? -22.734 18.142 6.183 1.00 34.94 185 ALA A CA 1
ATOM 1449 C C . ALA A 1 185 ? -22.370 17.186 7.345 1.00 34.94 185 ALA A C 1
ATOM 1451 O O . ALA A 1 185 ? -21.674 17.542 8.293 1.00 34.94 185 ALA A O 1
ATOM 1452 N N . SER A 1 186 ? -22.926 15.974 7.317 1.00 36.81 186 SER A N 1
ATOM 1453 C CA . SER A 1 186 ? -22.724 14.962 8.351 1.00 36.81 186 SER A CA 1
ATOM 1454 C C . SER A 1 186 ? -21.366 14.283 8.171 1.00 36.81 186 SER A C 1
ATOM 1456 O O . SER A 1 186 ? -21.190 13.419 7.319 1.00 36.81 186 SER A O 1
ATOM 1458 N N . PHE A 1 187 ? -20.430 14.657 9.043 1.00 39.69 187 PHE A N 1
ATOM 1459 C CA . PHE A 1 187 ? -19.485 13.734 9.674 1.00 39.69 187 PHE A CA 1
ATOM 1460 C C . PHE A 1 187 ? -18.562 12.934 8.735 1.00 39.69 187 PHE A C 1
ATOM 1462 O O . PHE A 1 187 ? -18.495 11.705 8.778 1.00 39.69 187 PHE A O 1
ATOM 1469 N N . CYS A 1 188 ? -17.763 13.631 7.926 1.00 37.19 188 CYS A N 1
ATOM 1470 C CA . CYS A 1 188 ? -16.547 13.026 7.386 1.00 37.19 188 CYS A CA 1
ATOM 1471 C C . CYS A 1 188 ? -15.482 13.056 8.496 1.00 37.19 188 CYS A C 1
ATOM 1473 O O . CYS A 1 188 ? -14.824 14.079 8.685 1.00 37.19 188 CYS A O 1
ATOM 1475 N N . MET A 1 189 ? -15.369 11.979 9.289 1.00 41.00 189 MET A N 1
ATOM 1476 C CA . MET A 1 189 ? -14.272 11.826 10.258 1.00 41.00 189 MET A CA 1
ATOM 1477 C C . MET A 1 189 ? -12.947 11.909 9.507 1.00 41.00 189 MET A C 1
ATOM 1479 O O . MET A 1 189 ? -12.549 10.978 8.806 1.00 41.00 189 MET A O 1
ATOM 1483 N N . LYS A 1 190 ? -12.270 13.039 9.647 1.00 53.09 190 LYS A N 1
ATOM 1484 C CA . LYS A 1 190 ? -10.922 13.237 9.142 1.00 53.09 190 LYS A CA 1
ATOM 1485 C C . LYS A 1 190 ? -9.987 12.595 10.164 1.00 53.09 190 LYS A C 1
ATOM 1487 O O . LYS A 1 190 ? -9.796 13.139 11.242 1.00 53.09 190 LYS A O 1
ATOM 1492 N N . VAL A 1 191 ? -9.497 11.393 9.854 1.00 49.50 191 VAL A N 1
ATOM 1493 C CA . VAL A 1 191 ? -8.731 10.524 10.774 1.00 49.50 191 VAL A CA 1
ATOM 1494 C C . VAL A 1 191 ? -7.555 11.262 11.431 1.00 49.50 191 VAL A C 1
ATOM 1496 O O . VAL A 1 191 ? -7.371 11.126 12.636 1.00 49.50 191 VAL A O 1
ATOM 1499 N N . HIS A 1 192 ? -6.842 12.117 10.693 1.00 52.56 192 HIS A N 1
ATOM 1500 C CA . HIS A 1 192 ? -5.764 12.955 11.239 1.00 52.56 192 HIS A CA 1
ATOM 1501 C C . HIS A 1 192 ? -6.242 13.939 12.329 1.00 52.56 192 HIS A C 1
ATOM 1503 O O . HIS A 1 192 ? -5.559 14.144 13.321 1.00 52.56 192 HIS A O 1
ATOM 1509 N N . GLN A 1 193 ? -7.467 14.481 12.238 1.00 54.16 193 GLN A N 1
ATOM 1510 C CA . GLN A 1 193 ? -8.015 15.380 13.271 1.00 54.16 193 GLN A CA 1
ATOM 1511 C C . GLN A 1 193 ? -8.273 14.660 14.601 1.00 54.16 193 GLN A C 1
ATOM 1513 O O . GLN A 1 193 ? -8.412 15.308 15.635 1.00 54.16 193 GLN A O 1
ATOM 1518 N N . GLN A 1 194 ? -8.388 13.331 14.577 1.00 54.66 194 GLN A N 1
ATOM 1519 C CA . GLN A 1 194 ? -8.586 12.513 15.773 1.00 54.66 194 GLN A CA 1
ATOM 1520 C C . GLN A 1 194 ? -7.272 11.952 16.323 1.00 54.66 194 GLN A C 1
ATOM 1522 O O . GLN A 1 194 ? -7.242 11.540 17.481 1.00 54.66 194 GLN A O 1
ATOM 1527 N N . MET A 1 195 ? -6.216 11.908 15.507 1.00 60.81 195 MET A N 1
ATOM 1528 C CA . MET A 1 195 ? -4.930 11.290 15.831 1.00 60.81 195 MET A CA 1
ATOM 1529 C C . MET A 1 195 ? -3.787 12.093 15.193 1.00 60.81 195 MET A C 1
ATOM 1531 O O . MET A 1 195 ? -3.264 11.664 14.161 1.00 60.81 195 MET A O 1
ATOM 1535 N N . PRO A 1 196 ? -3.424 13.248 15.785 1.00 62.09 196 PRO A N 1
ATOM 1536 C CA . PRO A 1 196 ? -2.237 13.990 15.367 1.00 62.09 196 PRO A CA 1
ATOM 1537 C C . PRO A 1 196 ? -0.985 13.119 15.551 1.00 62.09 196 PRO A C 1
ATOM 1539 O O . PRO A 1 196 ? -0.968 12.252 16.427 1.00 62.09 196 PRO A O 1
ATOM 1542 N N . GLU A 1 197 ? 0.047 13.337 14.732 1.00 69.00 197 GLU A N 1
ATOM 1543 C CA . GLU A 1 197 ? 1.343 12.630 14.808 1.00 69.00 197 GLU A CA 1
ATOM 1544 C C . GLU A 1 197 ? 1.293 11.133 14.426 1.00 69.00 197 GLU A C 1
ATOM 1546 O O . GLU A 1 197 ? 2.216 10.364 14.704 1.00 69.00 197 GLU A O 1
ATOM 1551 N N . ALA A 1 198 ? 0.234 10.681 13.743 1.00 74.00 198 ALA A N 1
ATOM 1552 C CA . ALA A 1 198 ? 0.142 9.300 13.254 1.00 74.00 198 ALA A CA 1
ATOM 1553 C C . ALA A 1 198 ? 1.209 8.950 12.199 1.00 74.00 198 ALA A C 1
ATOM 1555 O O . ALA A 1 198 ? 1.512 7.772 11.995 1.00 74.00 198 ALA A O 1
ATOM 1556 N N . LEU A 1 199 ? 1.767 9.960 11.529 1.00 81.44 199 LEU A N 1
ATOM 1557 C CA . LEU A 1 199 ? 2.814 9.831 10.525 1.00 81.44 199 LEU A CA 1
ATOM 1558 C C . LEU A 1 199 ? 4.091 10.538 11.014 1.00 81.44 199 LEU A C 1
ATOM 1560 O O . LEU A 1 199 ? 3.999 11.700 11.399 1.00 81.44 199 LEU A O 1
ATOM 1564 N N . PRO A 1 200 ? 5.279 9.905 10.949 1.00 82.12 200 PRO A N 1
ATOM 1565 C CA . PRO A 1 200 ? 6.529 10.581 11.296 1.00 82.12 200 PRO A CA 1
ATOM 1566 C C . PRO A 1 200 ? 6.793 11.803 10.400 1.00 82.12 200 PRO A C 1
ATOM 1568 O O . PRO A 1 200 ? 6.630 11.708 9.182 1.00 82.12 200 PRO A O 1
ATOM 1571 N N . ASP A 1 201 ? 7.300 12.900 10.973 1.00 74.12 201 ASP A N 1
ATOM 1572 C CA . ASP A 1 201 ? 7.462 14.215 10.314 1.00 74.12 201 ASP A CA 1
ATOM 1573 C C . ASP A 1 201 ? 8.162 14.179 8.946 1.00 74.12 201 ASP A C 1
ATOM 1575 O O . ASP A 1 201 ? 7.838 14.935 8.032 1.00 74.12 201 ASP A O 1
ATOM 1579 N N . THR A 1 202 ? 9.134 13.283 8.774 1.00 84.50 202 THR A N 1
ATOM 1580 C CA . THR A 1 202 ? 9.906 13.171 7.525 1.00 84.50 202 THR A CA 1
ATOM 1581 C C . THR A 1 202 ? 9.315 12.172 6.536 1.00 84.50 202 THR A C 1
ATOM 1583 O O . THR A 1 202 ? 9.665 12.199 5.356 1.00 84.50 202 THR A O 1
ATOM 1586 N N . ALA A 1 203 ? 8.418 11.286 6.976 1.00 88.50 203 ALA A N 1
ATOM 1587 C CA . ALA A 1 203 ? 7.957 10.158 6.173 1.00 88.50 203 ALA A CA 1
ATOM 1588 C C . ALA A 1 203 ? 7.178 10.601 4.930 1.00 88.50 203 ALA A C 1
ATOM 1590 O O . ALA A 1 203 ? 7.306 9.972 3.876 1.00 88.50 203 ALA A O 1
ATOM 1591 N N . LEU A 1 204 ? 6.416 11.695 5.022 1.00 87.38 204 LEU A N 1
ATOM 1592 C CA . LEU A 1 204 ? 5.656 12.225 3.893 1.00 87.38 204 LEU A CA 1
ATOM 1593 C C . LEU A 1 204 ? 6.577 12.590 2.719 1.00 87.38 204 LEU A C 1
ATOM 1595 O O . LEU A 1 204 ? 6.443 12.030 1.631 1.00 87.38 204 LEU A O 1
ATOM 1599 N N . TYR A 1 205 ? 7.539 13.481 2.956 1.00 87.69 205 TYR A N 1
ATOM 1600 C CA . TYR A 1 205 ? 8.404 14.032 1.909 1.00 87.69 205 TYR A CA 1
ATOM 1601 C C . TYR A 1 205 ? 9.580 13.119 1.547 1.00 87.69 205 TYR A C 1
ATOM 1603 O O . TYR A 1 205 ? 10.026 13.131 0.404 1.00 87.69 205 TYR A O 1
ATOM 1611 N N . ALA A 1 206 ? 10.079 12.309 2.485 1.00 91.38 206 ALA A N 1
ATOM 1612 C CA . ALA A 1 206 ? 11.227 11.438 2.235 1.00 91.38 206 ALA A CA 1
ATOM 1613 C C . ALA A 1 206 ? 10.843 10.063 1.668 1.00 91.38 206 ALA A C 1
ATOM 1615 O O . ALA A 1 206 ? 11.663 9.440 0.995 1.00 91.38 206 ALA A O 1
ATOM 1616 N N . LEU A 1 207 ? 9.631 9.565 1.952 1.00 94.38 207 LEU A N 1
ATOM 1617 C CA . LEU A 1 207 ? 9.237 8.190 1.622 1.00 94.38 207 LEU A CA 1
ATOM 1618 C C . LEU A 1 207 ? 7.974 8.130 0.760 1.00 94.38 207 LEU A C 1
ATOM 1620 O O . LEU A 1 207 ? 7.995 7.516 -0.306 1.00 94.38 207 LEU A O 1
ATOM 1624 N N . ILE A 1 208 ? 6.881 8.756 1.203 1.00 93.56 208 ILE A N 1
ATOM 1625 C CA . ILE A 1 208 ? 5.558 8.585 0.587 1.00 93.56 208 ILE A CA 1
ATOM 1626 C C . ILE A 1 208 ? 5.471 9.319 -0.752 1.00 93.56 208 ILE A C 1
ATOM 1628 O O . ILE A 1 208 ? 5.232 8.671 -1.769 1.00 93.56 208 ILE A O 1
ATOM 1632 N N . LEU A 1 209 ? 5.696 10.637 -0.778 1.00 92.12 209 LEU A N 1
ATOM 1633 C CA . LEU A 1 209 ? 5.594 11.431 -2.007 1.00 92.12 209 LEU A CA 1
ATOM 1634 C C . LEU A 1 209 ? 6.564 10.952 -3.099 1.00 92.12 209 LEU A C 1
ATOM 1636 O O . LEU A 1 209 ? 6.093 10.735 -4.212 1.00 92.12 209 LEU A O 1
ATOM 1640 N N . PRO A 1 210 ? 7.852 10.657 -2.821 1.00 95.88 210 PRO A N 1
ATOM 1641 C CA . PRO A 1 210 ? 8.741 10.116 -3.850 1.00 95.88 210 PRO A CA 1
ATOM 1642 C C . PRO A 1 210 ? 8.289 8.753 -4.397 1.00 95.88 210 PRO A C 1
ATOM 1644 O O . PRO A 1 210 ? 8.469 8.476 -5.581 1.00 95.88 210 PRO A O 1
ATOM 1647 N N . THR A 1 211 ? 7.672 7.904 -3.565 1.00 98.06 211 THR A N 1
ATOM 1648 C CA . THR A 1 211 ? 7.098 6.626 -4.028 1.00 98.06 211 THR A CA 1
ATOM 1649 C C . THR A 1 211 ? 5.857 6.858 -4.898 1.00 98.06 211 THR A C 1
ATOM 1651 O O . THR A 1 211 ? 5.648 6.141 -5.873 1.00 98.06 211 THR A O 1
ATOM 1654 N N . ILE A 1 212 ? 5.041 7.872 -4.593 1.00 96.62 212 ILE A N 1
ATOM 1655 C CA . ILE A 1 212 ? 3.898 8.261 -5.433 1.00 96.62 212 ILE A CA 1
ATOM 1656 C C . ILE A 1 212 ? 4.375 8.816 -6.776 1.00 96.62 212 ILE A C 1
ATOM 1658 O O . ILE A 1 212 ? 3.818 8.439 -7.802 1.00 96.62 212 ILE A O 1
ATOM 1662 N N . THR A 1 213 ? 5.410 9.662 -6.784 1.00 95.88 213 THR A N 1
ATOM 1663 C CA . THR A 1 213 ? 6.029 10.170 -8.016 1.00 95.88 213 THR A CA 1
ATOM 1664 C C . THR A 1 213 ? 6.505 9.015 -8.887 1.00 95.88 213 THR A C 1
ATOM 1666 O O . THR A 1 213 ? 6.098 8.922 -10.040 1.00 95.88 213 THR A O 1
ATOM 1669 N N . TRP A 1 214 ? 7.248 8.067 -8.309 1.00 97.50 214 TRP A N 1
ATOM 1670 C CA . TRP A 1 214 ? 7.648 6.846 -9.010 1.00 97.50 214 TRP A CA 1
ATOM 1671 C C . TRP A 1 214 ? 6.446 6.093 -9.598 1.00 97.50 214 TRP A C 1
ATOM 1673 O O . TRP A 1 214 ? 6.449 5.770 -10.779 1.00 97.50 214 TRP A O 1
ATOM 1683 N N . LEU A 1 215 ? 5.383 5.867 -8.818 1.00 97.06 215 LEU A N 1
ATOM 1684 C CA . LEU A 1 215 ? 4.186 5.167 -9.294 1.00 97.06 215 LEU A CA 1
ATOM 1685 C C . LEU A 1 215 ? 3.485 5.921 -10.434 1.00 97.06 215 LEU A C 1
ATOM 1687 O O . LEU A 1 215 ? 2.943 5.294 -11.346 1.00 97.06 215 LEU A 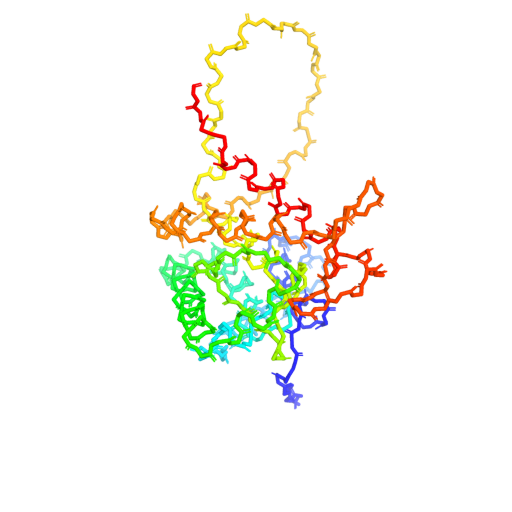O 1
ATOM 1691 N N . SER A 1 216 ? 3.479 7.255 -10.385 1.00 94.69 216 SER A N 1
ATOM 1692 C CA . SER A 1 216 ? 2.847 8.092 -11.407 1.00 94.69 216 SER A CA 1
ATOM 1693 C C . SER A 1 216 ? 3.524 7.977 -12.772 1.00 94.69 216 SER A C 1
ATOM 1695 O O . SER A 1 216 ? 2.848 8.144 -13.778 1.00 94.69 216 SER A O 1
ATOM 1697 N N . GLU A 1 217 ? 4.806 7.608 -12.806 1.00 93.88 217 GLU A N 1
ATOM 1698 C CA . GLU A 1 217 ? 5.608 7.451 -14.026 1.00 93.88 217 GLU A CA 1
ATOM 1699 C C . GLU A 1 217 ? 5.529 6.027 -14.625 1.00 93.88 217 GLU A C 1
ATOM 1701 O O . GLU A 1 217 ? 6.081 5.775 -15.690 1.00 93.88 217 GLU A O 1
ATOM 1706 N N . LEU A 1 218 ? 4.821 5.089 -13.975 1.00 93.50 218 LEU A N 1
ATOM 1707 C CA . LEU A 1 218 ? 4.671 3.688 -14.417 1.00 93.50 218 LEU A CA 1
ATOM 1708 C C . LEU A 1 218 ? 3.460 3.423 -15.327 1.00 93.50 218 LEU A C 1
ATOM 1710 O O . LEU A 1 218 ? 2.987 2.285 -15.421 1.00 93.50 218 LEU A O 1
ATOM 1714 N N . HIS A 1 219 ? 2.889 4.450 -15.947 1.00 92.25 219 HIS A N 1
ATOM 1715 C CA . HIS A 1 219 ? 1.821 4.231 -16.917 1.00 92.25 219 HIS A CA 1
ATOM 1716 C C . HIS A 1 219 ? 2.394 3.680 -18.232 1.00 92.25 219 HIS A C 1
ATOM 1718 O O . HIS A 1 219 ? 3.574 3.848 -18.537 1.00 92.25 219 HIS A O 1
ATOM 1724 N N . PHE A 1 220 ? 1.557 3.007 -19.019 1.00 90.25 220 PHE A N 1
ATOM 1725 C CA . PHE A 1 220 ? 1.917 2.634 -20.385 1.00 90.25 220 PHE A CA 1
ATOM 1726 C C . PHE A 1 220 ? 2.151 3.891 -21.240 1.00 90.25 220 PHE A C 1
ATOM 1728 O O . PHE A 1 220 ? 1.485 4.911 -21.051 1.00 90.25 220 PHE A O 1
ATOM 1735 N N . ASP A 1 221 ? 3.101 3.818 -22.172 1.00 77.81 221 ASP A N 1
ATOM 1736 C CA . ASP A 1 221 ? 3.374 4.890 -23.131 1.00 77.81 221 ASP A CA 1
ATOM 1737 C C . ASP A 1 221 ? 2.408 4.831 -24.329 1.00 77.81 221 ASP A C 1
ATOM 1739 O O . ASP A 1 221 ? 1.947 3.756 -24.725 1.00 77.81 221 ASP A O 1
ATOM 1743 N N . GLY A 1 222 ? 2.135 5.990 -24.936 1.00 67.19 222 GLY A N 1
ATOM 1744 C CA . GLY A 1 222 ? 1.331 6.135 -26.157 1.00 67.19 222 GLY A CA 1
ATOM 1745 C C . GLY A 1 222 ? 0.160 7.109 -26.001 1.00 67.19 222 GLY A C 1
ATOM 1746 O O . GLY A 1 222 ? -0.461 7.181 -24.943 1.00 67.19 222 GLY A O 1
ATOM 1747 N N . GLU A 1 223 ? -0.159 7.844 -27.073 1.00 55.44 223 GLU A N 1
ATOM 1748 C CA . GLU A 1 223 ? -1.163 8.930 -27.092 1.00 55.44 223 GLU A CA 1
ATOM 1749 C C . GLU A 1 223 ? -2.593 8.479 -26.708 1.00 55.44 223 GLU A C 1
ATOM 1751 O O . GLU A 1 223 ? -3.436 9.316 -26.392 1.00 55.44 223 GLU A O 1
ATOM 1756 N N . GLU A 1 224 ? -2.859 7.167 -26.656 1.00 61.59 224 GLU A N 1
ATOM 1757 C CA . GLU A 1 224 ? -4.178 6.588 -26.357 1.00 61.59 224 GLU A CA 1
ATOM 1758 C C . GLU A 1 224 ? -4.230 5.712 -25.079 1.00 61.59 224 GLU A C 1
ATOM 1760 O O . GLU A 1 224 ? -5.267 5.109 -24.785 1.00 61.59 224 GLU A O 1
ATOM 1765 N N . HIS A 1 225 ? -3.146 5.601 -24.292 1.00 68.69 225 HIS A N 1
ATOM 1766 C CA . HIS A 1 225 ? -3.030 4.569 -23.243 1.00 68.69 225 HIS A CA 1
ATOM 1767 C C . HIS A 1 225 ? -2.562 5.071 -21.863 1.00 68.69 225 HIS A C 1
ATOM 1769 O O . HIS A 1 225 ? -1.600 4.560 -21.300 1.00 68.69 225 HIS A O 1
ATOM 1775 N N . TYR A 1 226 ? -3.311 5.982 -21.232 1.00 82.12 226 TYR A N 1
ATOM 1776 C CA . TYR A 1 226 ? -3.093 6.388 -19.829 1.00 82.12 226 TYR A CA 1
ATOM 1777 C C . TYR A 1 226 ? -3.614 5.347 -18.820 1.00 82.12 226 TYR A C 1
ATOM 1779 O O . TYR A 1 226 ? -4.562 5.589 -18.068 1.00 82.12 226 TYR A O 1
ATOM 1787 N N . ASN A 1 227 ? -3.016 4.155 -18.824 1.00 93.81 227 ASN A N 1
ATOM 1788 C CA . ASN A 1 227 ? -3.343 3.073 -17.898 1.00 93.81 227 ASN A CA 1
ATOM 1789 C C . ASN A 1 227 ? -2.090 2.507 -17.215 1.00 93.81 227 ASN A C 1
ATOM 1791 O O . ASN A 1 227 ? -0.978 2.692 -17.696 1.00 93.81 227 ASN A O 1
ATOM 1795 N N . TRP A 1 228 ? -2.281 1.796 -16.101 1.00 95.19 228 TRP A N 1
ATOM 1796 C CA . TRP A 1 228 ? -1.205 1.181 -15.322 1.00 95.19 228 TRP A CA 1
ATOM 1797 C C . TRP A 1 228 ? -1.250 -0.342 -15.415 1.00 95.19 228 TRP A C 1
ATOM 1799 O O . TRP A 1 228 ? -2.341 -0.927 -15.459 1.00 95.19 228 TRP A O 1
ATOM 1809 N N . PRO A 1 229 ? -0.089 -1.012 -15.365 1.00 95.31 229 PRO A N 1
ATOM 1810 C CA . PRO A 1 229 ? -0.050 -2.457 -15.260 1.00 95.31 229 PRO A CA 1
ATOM 1811 C C . PRO A 1 229 ? -0.605 -2.922 -13.908 1.00 95.31 229 PRO A C 1
ATOM 1813 O O . PRO A 1 229 ? -0.644 -2.188 -12.918 1.00 95.31 229 PRO A O 1
ATOM 1816 N N . SER A 1 230 ? -1.031 -4.184 -13.833 1.00 95.81 230 SER A N 1
ATOM 1817 C CA . SER A 1 230 ? -1.549 -4.738 -12.575 1.00 95.81 230 SER A CA 1
ATOM 1818 C C . SER A 1 230 ? -0.484 -4.799 -11.477 1.00 95.81 230 SER A C 1
ATOM 1820 O O . SER A 1 230 ? -0.815 -4.690 -10.297 1.00 95.81 230 SER A O 1
ATOM 1822 N N . SER A 1 231 ? 0.769 -5.022 -11.872 1.00 96.88 231 SER A N 1
ATOM 1823 C CA . SER A 1 231 ? 1.949 -5.214 -11.029 1.00 96.88 231 SER A CA 1
ATOM 1824 C C . SER A 1 231 ? 3.214 -4.873 -11.820 1.00 96.88 231 SER A C 1
ATOM 1826 O O . SER A 1 231 ? 3.178 -4.927 -13.050 1.00 96.88 231 SER A O 1
ATOM 1828 N N . LEU A 1 232 ? 4.332 -4.599 -11.140 1.00 95.81 232 LEU A N 1
ATOM 1829 C CA . LEU A 1 232 ? 5.639 -4.499 -11.807 1.00 95.81 232 LEU A CA 1
ATOM 1830 C C . LEU A 1 232 ? 5.953 -5.774 -12.607 1.00 95.81 232 LEU A C 1
ATOM 1832 O O . LEU A 1 232 ? 5.516 -6.869 -12.239 1.00 95.81 232 LEU A O 1
ATOM 1836 N N . GLY A 1 233 ? 6.672 -5.617 -13.718 1.00 93.44 233 GLY A N 1
ATOM 1837 C CA . GLY A 1 233 ? 6.996 -6.689 -14.662 1.00 93.44 233 GLY A CA 1
ATOM 1838 C C . GLY A 1 233 ? 5.825 -7.191 -15.520 1.00 93.44 233 GLY A C 1
ATOM 1839 O O . GLY A 1 233 ? 6.025 -8.062 -16.362 1.00 93.44 233 GLY A O 1
ATOM 1840 N N . ASN A 1 234 ? 4.601 -6.677 -15.339 1.00 93.12 234 ASN A N 1
ATOM 1841 C CA . ASN A 1 234 ? 3.464 -7.031 -16.191 1.00 93.12 234 ASN A CA 1
ATOM 1842 C C . ASN A 1 234 ? 3.271 -5.983 -17.295 1.00 93.12 234 ASN A C 1
ATOM 1844 O O . ASN A 1 234 ? 3.097 -4.807 -17.004 1.00 93.12 234 ASN A O 1
ATOM 1848 N N . ASN A 1 235 ? 3.224 -6.416 -18.554 1.00 90.38 235 ASN A N 1
ATOM 1849 C CA . ASN A 1 235 ? 3.029 -5.557 -19.725 1.00 90.38 235 ASN A CA 1
ATOM 1850 C C . ASN A 1 235 ? 1.607 -5.627 -20.327 1.00 90.38 235 ASN A C 1
ATOM 1852 O O . ASN A 1 235 ? 1.361 -5.108 -21.413 1.00 90.38 235 ASN A O 1
ATOM 1856 N N . ASN A 1 236 ? 0.657 -6.278 -19.651 1.00 90.69 236 ASN A N 1
ATOM 1857 C CA . ASN A 1 236 ? -0.691 -6.491 -20.172 1.00 90.69 236 ASN A CA 1
ATOM 1858 C C . ASN A 1 236 ? -1.630 -5.304 -19.883 1.00 90.69 236 ASN A C 1
ATOM 1860 O O . ASN A 1 236 ? -2.211 -5.200 -18.797 1.00 90.69 236 ASN A O 1
ATOM 1864 N N . ASN A 1 237 ? -1.832 -4.448 -20.887 1.00 91.56 237 ASN A N 1
ATOM 1865 C CA . ASN A 1 237 ? -2.725 -3.290 -20.825 1.00 91.56 237 ASN A CA 1
ATOM 1866 C C . ASN A 1 237 ? -4.201 -3.643 -21.113 1.00 91.56 237 ASN A C 1
ATOM 1868 O O . ASN A 1 237 ? -4.779 -3.205 -22.103 1.00 91.56 237 ASN A O 1
ATOM 1872 N N . ARG A 1 238 ? -4.823 -4.463 -20.255 1.00 91.94 238 ARG A N 1
ATOM 1873 C CA . ARG A 1 238 ? -6.246 -4.854 -20.404 1.00 91.94 238 ARG A CA 1
ATOM 1874 C C . ARG A 1 238 ? -7.147 -4.473 -19.234 1.00 91.94 238 ARG A C 1
ATOM 1876 O O . ARG A 1 238 ? -8.367 -4.494 -19.362 1.00 91.94 238 ARG A O 1
ATOM 1883 N N . LEU A 1 239 ? -6.564 -4.233 -18.060 1.00 93.31 239 LEU A N 1
ATOM 1884 C CA . LEU A 1 239 ? -7.325 -4.039 -16.829 1.00 93.31 239 LEU A CA 1
ATOM 1885 C C . LEU A 1 239 ? -7.548 -2.548 -16.600 1.00 93.31 239 LEU A C 1
ATOM 1887 O O . LEU A 1 239 ? -6.601 -1.808 -16.361 1.00 93.31 239 LEU A O 1
ATOM 1891 N N . VAL A 1 240 ? -8.809 -2.132 -16.666 1.00 93.69 240 VAL A N 1
ATOM 1892 C CA . VAL A 1 240 ? -9.266 -0.780 -16.325 1.00 93.69 240 VAL A CA 1
ATOM 1893 C C . VAL A 1 240 ? -10.258 -0.915 -15.176 1.00 93.69 240 VAL A C 1
ATOM 1895 O O . VAL A 1 240 ? -11.471 -0.813 -15.337 1.00 93.69 240 VAL A O 1
ATOM 1898 N N . GLN A 1 241 ? -9.738 -1.277 -14.008 1.00 93.25 241 GLN A N 1
ATOM 1899 C CA . GLN A 1 241 ? -10.521 -1.621 -12.826 1.00 93.25 241 GLN A CA 1
ATOM 1900 C C . GLN A 1 241 ? -9.989 -0.862 -11.615 1.00 93.25 241 GLN A C 1
ATOM 1902 O O . GLN A 1 241 ? -8.831 -0.456 -11.568 1.00 93.25 241 GLN A O 1
ATOM 1907 N N . TRP A 1 242 ? -10.817 -0.721 -10.583 1.00 92.62 242 TRP A N 1
ATOM 1908 C CA . TRP A 1 242 ? -10.351 -0.155 -9.317 1.00 92.62 242 TRP A CA 1
ATOM 1909 C C . TRP A 1 242 ? -9.238 -1.013 -8.683 1.00 92.62 242 TRP A C 1
ATOM 1911 O O . TRP A 1 242 ? -8.256 -0.489 -8.159 1.00 92.62 242 TRP A O 1
ATOM 1921 N N . CYS A 1 243 ? -9.337 -2.342 -8.793 1.00 91.94 243 CYS A N 1
ATOM 1922 C CA . CYS A 1 243 ? -8.320 -3.255 -8.268 1.00 91.94 243 CYS A CA 1
ATOM 1923 C C . CYS A 1 243 ? -6.992 -3.173 -9.039 1.00 91.94 243 CYS A C 1
ATOM 1925 O O . CYS A 1 243 ? -5.931 -3.259 -8.422 1.00 91.94 243 CYS A O 1
ATOM 1927 N N . HIS A 1 244 ? -7.055 -3.006 -10.366 1.00 94.75 244 HIS A N 1
ATOM 1928 C CA . HIS A 1 244 ? -5.909 -3.004 -11.278 1.00 94.75 244 HIS A CA 1
ATOM 1929 C C . HIS A 1 244 ? -6.151 -2.033 -12.442 1.00 94.75 244 HIS A C 1
ATOM 1931 O O . HIS A 1 244 ? -7.104 -2.211 -13.202 1.00 94.75 244 HIS A O 1
ATOM 1937 N N . GLY A 1 245 ? -5.264 -1.049 -12.592 1.00 94.38 245 GLY A N 1
ATOM 1938 C CA . GLY A 1 245 ? -5.335 -0.023 -13.632 1.00 94.38 245 GLY A CA 1
ATOM 1939 C C . GLY A 1 245 ? -5.699 1.365 -13.101 1.00 94.38 245 GLY A C 1
ATOM 1940 O O . GLY A 1 245 ? -5.834 1.583 -11.892 1.00 94.38 245 GLY A O 1
ATOM 1941 N N . ALA A 1 246 ? -5.862 2.309 -14.027 1.00 94.81 246 ALA A N 1
ATOM 1942 C CA . ALA A 1 246 ? -6.053 3.732 -13.755 1.00 94.81 246 ALA A CA 1
ATOM 1943 C C . ALA A 1 246 ? -7.147 4.049 -12.715 1.00 94.81 246 ALA A C 1
ATOM 1945 O O . ALA A 1 246 ? -6.873 4.862 -11.830 1.00 94.81 246 ALA A O 1
ATOM 1946 N N . PRO A 1 247 ? -8.337 3.405 -12.707 1.00 95.19 247 PRO A N 1
ATOM 1947 C CA . PRO A 1 247 ? -9.378 3.732 -11.728 1.00 95.19 247 PRO A CA 1
ATOM 1948 C C . PRO A 1 247 ? -8.959 3.527 -10.262 1.00 95.19 247 PRO A C 1
ATOM 1950 O O . PRO A 1 247 ? -9.537 4.146 -9.370 1.00 95.19 247 PRO A O 1
ATOM 1953 N N . GLY A 1 248 ? -7.967 2.669 -9.999 1.00 93.31 248 GLY A N 1
ATOM 1954 C CA . GLY A 1 248 ? -7.373 2.495 -8.671 1.00 93.31 248 GLY A CA 1
ATOM 1955 C C . GLY A 1 248 ? -6.261 3.495 -8.343 1.00 93.31 248 GLY A C 1
ATOM 1956 O O . GLY A 1 248 ? -6.060 3.817 -7.174 1.00 93.31 248 GLY A O 1
ATOM 1957 N N . ILE A 1 249 ? -5.548 3.995 -9.356 1.00 95.44 249 ILE A N 1
ATOM 1958 C CA . ILE A 1 249 ? -4.400 4.903 -9.196 1.00 95.44 249 ILE A CA 1
ATOM 1959 C C . ILE A 1 249 ? -4.846 6.366 -9.088 1.00 95.44 249 ILE A C 1
ATOM 1961 O O . ILE A 1 249 ? -4.361 7.100 -8.230 1.00 95.44 249 ILE A O 1
ATOM 1965 N N . ILE A 1 250 ? -5.796 6.802 -9.919 1.00 93.94 250 ILE A N 1
ATOM 1966 C CA . ILE A 1 250 ? -6.227 8.209 -9.994 1.00 93.94 250 ILE A CA 1
ATOM 1967 C C . ILE A 1 250 ? -6.664 8.785 -8.632 1.00 93.94 250 ILE A C 1
ATOM 1969 O O . ILE A 1 250 ? -6.229 9.892 -8.308 1.00 93.94 250 ILE A O 1
ATOM 1973 N N . PRO A 1 251 ? -7.439 8.079 -7.780 1.00 92.00 251 PRO A N 1
ATOM 1974 C CA . PRO A 1 251 ? -7.792 8.593 -6.455 1.00 92.00 251 PRO A CA 1
ATOM 1975 C C . PRO A 1 251 ? -6.579 8.901 -5.568 1.00 92.00 251 PRO A C 1
ATOM 1977 O O . PRO A 1 251 ? -6.613 9.869 -4.808 1.00 92.00 251 PRO A O 1
ATOM 1980 N N . LEU A 1 252 ? -5.505 8.108 -5.674 1.00 92.31 252 LEU A N 1
ATOM 1981 C CA . LEU A 1 252 ? -4.251 8.386 -4.978 1.00 92.31 252 LEU A CA 1
ATOM 1982 C C . LEU A 1 252 ? -3.606 9.666 -5.516 1.00 92.31 252 LEU A C 1
ATOM 1984 O O . LEU A 1 252 ? -3.210 10.508 -4.718 1.00 92.31 252 LEU A O 1
ATOM 1988 N N . LEU A 1 253 ? -3.501 9.824 -6.837 1.00 91.56 253 LEU A N 1
ATOM 1989 C CA . LEU A 1 253 ? -2.851 10.996 -7.437 1.00 91.56 253 LEU A CA 1
ATOM 1990 C C . LEU A 1 253 ? -3.595 12.294 -7.100 1.00 91.56 253 LEU A C 1
ATOM 1992 O O . LEU A 1 253 ? -2.968 13.292 -6.752 1.00 91.56 253 LEU A O 1
ATOM 1996 N N . LEU A 1 254 ? -4.931 12.262 -7.117 1.00 87.88 254 LEU A N 1
ATOM 1997 C CA . LEU A 1 254 ? -5.760 13.386 -6.680 1.00 87.88 254 LEU A CA 1
ATOM 1998 C C . LEU A 1 254 ? -5.518 13.722 -5.207 1.00 87.88 254 LEU A C 1
ATOM 2000 O O . LEU A 1 254 ? -5.352 14.888 -4.861 1.00 87.88 254 LEU A O 1
ATOM 2004 N N . LEU A 1 255 ? -5.454 12.707 -4.340 1.00 83.94 255 LEU A N 1
ATOM 2005 C CA . LEU A 1 255 ? -5.148 12.916 -2.928 1.00 83.94 255 LEU A CA 1
ATOM 2006 C C . LEU A 1 255 ? -3.737 13.492 -2.741 1.00 83.94 255 LEU A C 1
ATOM 2008 O O . LEU A 1 255 ? -3.565 14.446 -1.992 1.00 83.94 255 LEU A O 1
ATOM 2012 N N . ALA A 1 256 ? -2.737 12.972 -3.448 1.00 86.06 256 ALA A N 1
ATOM 2013 C CA . ALA A 1 256 ? -1.366 13.468 -3.385 1.00 86.06 256 ALA A CA 1
ATOM 2014 C C . ALA A 1 256 ? -1.262 14.937 -3.822 1.00 86.06 256 ALA A C 1
ATOM 2016 O O . ALA A 1 256 ? -0.546 15.714 -3.190 1.00 86.06 256 ALA A O 1
ATOM 2017 N N . HIS A 1 257 ? -2.020 15.339 -4.849 1.00 81.50 257 HIS A N 1
ATOM 2018 C CA . HIS A 1 257 ? -2.089 16.729 -5.291 1.00 81.50 257 HIS A CA 1
ATOM 2019 C C . HIS A 1 257 ? -2.584 17.662 -4.176 1.00 81.50 257 HIS A C 1
ATOM 2021 O O . HIS A 1 257 ? -2.007 18.725 -3.985 1.00 81.50 257 HIS A O 1
ATOM 2027 N N . THR A 1 258 ? -3.572 17.241 -3.375 1.00 77.38 258 THR A N 1
ATOM 2028 C CA . THR A 1 258 ? -4.069 18.055 -2.244 1.00 77.38 258 THR A CA 1
ATOM 2029 C C . THR A 1 258 ? -3.046 18.285 -1.129 1.00 77.38 258 THR A C 1
ATOM 2031 O O . THR A 1 258 ? -3.212 19.218 -0.355 1.00 77.38 258 THR A O 1
ATOM 2034 N N . VAL A 1 259 ? -1.988 17.470 -1.062 1.00 70.88 259 VAL A N 1
ATOM 2035 C CA . VAL A 1 259 ? -0.914 17.571 -0.055 1.00 70.88 259 VAL A CA 1
ATOM 2036 C C . VAL A 1 259 ? 0.342 18.244 -0.621 1.00 70.88 259 VAL A C 1
ATOM 2038 O O . VAL A 1 259 ? 1.107 18.856 0.114 1.00 70.88 259 VAL A O 1
ATOM 2041 N N . SER A 1 260 ? 0.567 18.134 -1.933 1.00 59.31 260 SER A N 1
ATOM 2042 C CA . SER A 1 260 ? 1.802 18.582 -2.598 1.00 59.31 260 SER A CA 1
ATOM 2043 C C . SER A 1 260 ? 1.773 20.042 -3.050 1.00 59.31 260 SER A C 1
ATOM 2045 O O . SER A 1 260 ? 2.789 20.538 -3.529 1.00 59.31 260 SER A O 1
ATOM 2047 N N . VAL A 1 261 ? 0.633 20.731 -2.942 1.00 50.00 261 VAL A N 1
ATOM 2048 C CA . VAL A 1 261 ? 0.552 22.176 -3.188 1.00 50.00 261 VAL A CA 1
ATOM 2049 C C . VAL A 1 261 ? 0.901 22.886 -1.878 1.00 50.00 261 VAL A C 1
ATOM 2051 O O . VAL A 1 261 ? 0.072 22.887 -0.966 1.00 50.00 261 VAL A O 1
ATOM 2054 N N . PRO A 1 262 ? 2.105 23.472 -1.730 1.00 41.91 262 PRO A N 1
ATOM 2055 C CA . PRO A 1 262 ? 2.370 24.324 -0.586 1.00 41.91 262 PRO A CA 1
ATOM 2056 C C . PRO A 1 262 ? 1.404 25.511 -0.636 1.00 41.91 262 PRO A C 1
ATOM 2058 O O . PRO A 1 262 ? 1.203 26.102 -1.698 1.00 41.91 262 PRO A O 1
ATOM 2061 N N . CYS A 1 263 ? 0.815 25.869 0.507 1.00 38.47 263 CYS A N 1
ATOM 2062 C CA . CYS A 1 263 ? 0.281 27.215 0.695 1.00 38.47 263 CYS A CA 1
ATOM 2063 C C . CYS A 1 263 ? 1.439 28.194 0.455 1.00 38.47 263 CYS A C 1
ATOM 2065 O O . CYS A 1 263 ? 2.301 28.340 1.323 1.00 38.47 263 CYS A O 1
ATOM 2067 N N . VAL A 1 264 ? 1.491 28.786 -0.738 1.00 31.33 264 VAL A N 1
ATOM 2068 C CA . VAL A 1 264 ? 2.323 29.953 -1.055 1.00 31.33 264 VAL A CA 1
ATOM 2069 C C . VAL A 1 264 ? 1.482 31.198 -0.835 1.00 31.33 264 VAL A C 1
ATOM 2071 O O . VAL A 1 264 ? 0.327 31.206 -1.317 1.00 31.33 264 VAL A O 1
#